Protein AF-A0A7C3H1Q8-F1 (afdb_monomer)

pLDDT: mean 81.46, std 16.97, range [36.41, 96.56]

Mean predicted aligned error: 11.7 Å

Secondary structure (DSSP, 8-state):
-------------HHHHHHHHHHHHHHHHHHHHHHHHHHHHHHHHHHTT-HHHHHHHHHHHHHHHHHHHHHHHHHHHHHHHHHHHTT--TT--HHHHHHHS-HHHHHHHHHHHHHHHHHHHHHHHHHHHHHHHHHHHHHHHHHHHHHHHHHHHH-HHHHHHHHHHHHS-GGGTGGG-

Nearest PDB structures (foldseek):
  8auw-assembly1_D  TM=5.238E-01  e=8.788E-01  Homo sapiens
  6jx6-assembly1_C  TM=5.317E-01  e=1.393E+00  Homo sapiens
  1few-assembly1_A  TM=4.706E-01  e=1.258E+00  Homo sapiens
  6jx6-assembly1_A  TM=4.879E-01  e=1.258E+00  Homo sapiens

Solvent-accessible surface area (backbone atoms only — not comparable to full-atom values): 9905 Å² total; per-residue (Å²): 134,88,79,80,73,77,75,79,72,76,84,65,58,69,69,57,49,54,53,48,49,50,50,49,46,53,50,50,38,52,52,40,57,50,49,41,51,43,51,53,52,34,43,51,19,59,76,68,67,34,63,68,60,30,52,52,37,51,54,52,49,53,56,51,50,53,53,49,53,52,52,51,52,54,46,52,54,47,49,30,52,53,20,58,78,67,77,42,62,70,82,62,47,66,64,61,48,27,71,76,40,60,77,90,46,20,64,56,39,42,52,45,51,52,48,40,52,53,42,51,52,51,38,52,54,49,48,54,52,45,52,51,52,53,50,52,53,50,55,52,51,52,53,52,50,52,50,52,54,50,50,50,65,68,33,70,80,58,45,47,58,63,52,49,63,74,71,50,64,77,74,69,60,70,79,77,113

Foldseek 3Di:
DDDPDPPPDPLDDLVVLLVVLLVLLVVLLVLLVVLLVLLVQCLVCLVVVPPVSNVVSVVVNVVSVVVNVVSVVVNLVSQQSNCVVVVHDSPDDLLRSLVVDDPVRNVSSNVSSVSSVVSVVSSVVSVVVSVVSVVVVVVVVVVVVVVVVVVLCVDPVNVVVVVVVVVDDPVVVVVVD

Structure (mmCIF, N/CA/C/O backbone):
data_AF-A0A7C3H1Q8-F1
#
_entry.id   AF-A0A7C3H1Q8-F1
#
loop_
_atom_site.group_PDB
_atom_site.id
_atom_site.type_symbol
_atom_site.label_atom_id
_atom_site.label_alt_id
_atom_site.label_comp_id
_atom_site.label_asym_id
_atom_site.label_entity_id
_atom_site.label_seq_id
_atom_site.pdbx_PDB_ins_code
_atom_site.Cartn_x
_atom_site.Cartn_y
_atom_site.Cartn_z
_atom_site.occupancy
_atom_site.B_iso_or_equiv
_atom_site.auth_seq_id
_atom_site.auth_comp_id
_atom_site.auth_asym_id
_atom_site.auth_atom_id
_atom_site.pdbx_PDB_model_num
ATOM 1 N N . MET A 1 1 ? 22.049 -5.667 37.240 1.00 42.16 1 MET A N 1
ATOM 2 C CA . MET A 1 1 ? 21.621 -5.016 35.981 1.00 42.16 1 MET A CA 1
ATOM 3 C C . MET A 1 1 ? 20.228 -4.455 36.201 1.00 42.16 1 MET A C 1
ATOM 5 O O . MET A 1 1 ? 19.345 -5.207 36.587 1.00 42.16 1 MET A O 1
ATOM 9 N N . LYS A 1 2 ? 20.067 -3.132 36.099 1.00 36.41 2 LYS A N 1
ATOM 10 C CA . LYS A 1 2 ? 18.800 -2.439 36.363 1.00 36.41 2 LYS A CA 1
ATOM 11 C C . LYS A 1 2 ? 17.859 -2.652 35.176 1.00 36.41 2 LYS A C 1
ATOM 13 O O . LYS A 1 2 ? 18.174 -2.245 34.065 1.00 36.41 2 LYS A O 1
ATOM 18 N N . THR A 1 3 ? 16.731 -3.300 35.428 1.00 40.44 3 THR A N 1
ATOM 19 C CA . THR A 1 3 ? 15.601 -3.432 34.512 1.00 40.44 3 THR A CA 1
ATOM 20 C C . THR A 1 3 ? 14.887 -2.087 34.414 1.00 40.44 3 THR A C 1
ATOM 22 O O . THR A 1 3 ? 14.163 -1.672 35.317 1.00 40.44 3 THR A O 1
ATOM 25 N N . THR A 1 4 ? 15.088 -1.369 33.316 1.00 39.97 4 THR A N 1
ATOM 26 C CA . THR A 1 4 ? 14.235 -0.238 32.950 1.00 39.97 4 THR A CA 1
ATOM 27 C C . THR A 1 4 ? 12.893 -0.788 32.471 1.00 39.97 4 THR A C 1
ATOM 29 O O . THR A 1 4 ? 12.698 -1.089 31.297 1.00 39.97 4 THR A O 1
ATOM 32 N N . ARG A 1 5 ? 11.953 -0.948 33.413 1.00 37.41 5 ARG A N 1
ATOM 33 C CA . ARG A 1 5 ? 10.515 -1.024 33.122 1.00 37.41 5 ARG A CA 1
ATOM 34 C C . ARG A 1 5 ? 10.170 0.194 32.260 1.00 37.41 5 ARG A C 1
ATOM 36 O O . ARG A 1 5 ? 10.218 1.319 32.754 1.00 37.41 5 ARG A O 1
ATOM 43 N N . LYS A 1 6 ? 9.860 -0.028 30.978 1.00 39.88 6 LYS A N 1
ATOM 44 C CA . LYS A 1 6 ? 9.176 0.961 30.134 1.00 39.88 6 LYS A CA 1
ATOM 45 C C . LYS A 1 6 ? 7.939 1.391 30.922 1.00 39.88 6 LYS A C 1
ATOM 47 O O . LYS A 1 6 ? 7.127 0.541 31.282 1.00 39.88 6 LYS A O 1
ATOM 52 N N . ALA A 1 7 ? 7.883 2.669 31.281 1.00 39.84 7 ALA A N 1
ATOM 53 C CA . ALA A 1 7 ? 6.776 3.254 32.014 1.00 39.84 7 ALA A CA 1
ATOM 54 C C . ALA A 1 7 ? 5.474 2.902 31.289 1.00 39.84 7 ALA A C 1
ATOM 56 O O . ALA A 1 7 ? 5.324 3.221 30.108 1.00 39.84 7 ALA A O 1
ATOM 57 N N . SER A 1 8 ? 4.581 2.196 31.982 1.00 42.25 8 SER A N 1
ATOM 58 C CA . SER A 1 8 ? 3.218 1.953 31.534 1.00 42.25 8 SER A CA 1
ATOM 59 C C . SER A 1 8 ? 2.605 3.308 31.201 1.00 42.25 8 SER A C 1
ATOM 61 O O . SER A 1 8 ? 2.403 4.133 32.093 1.00 42.25 8 SER A O 1
ATOM 63 N N . GLN A 1 9 ? 2.397 3.575 29.909 1.00 49.69 9 GLN A N 1
ATOM 64 C CA . GLN A 1 9 ? 1.548 4.684 29.493 1.00 49.69 9 GLN A CA 1
ATOM 65 C C . GLN A 1 9 ? 0.197 4.504 30.194 1.00 49.69 9 GLN A C 1
ATOM 67 O O . GLN A 1 9 ? -0.266 3.365 30.279 1.00 49.69 9 GLN A O 1
ATOM 72 N N . PRO A 1 10 ? -0.402 5.579 30.732 1.00 51.03 10 PRO A N 1
ATOM 73 C CA . PRO A 1 10 ? -1.673 5.478 31.433 1.00 51.03 10 PRO A CA 1
ATOM 74 C C . PRO A 1 10 ? -2.702 4.815 30.517 1.00 51.03 10 PRO A C 1
ATOM 76 O O . PRO A 1 10 ? -2.760 5.140 29.326 1.00 51.03 10 PRO A O 1
ATOM 79 N N . ASP A 1 11 ? -3.471 3.877 31.072 1.00 61.16 11 ASP A N 1
ATOM 80 C CA . ASP A 1 11 ? -4.595 3.255 30.381 1.00 61.16 11 ASP A CA 1
ATOM 81 C C . ASP A 1 11 ? -5.516 4.375 29.893 1.00 61.16 11 ASP A C 1
ATOM 83 O O . ASP A 1 11 ? -6.145 5.088 30.678 1.00 61.16 11 ASP A O 1
ATOM 87 N N . LEU A 1 12 ? -5.512 4.598 28.578 1.00 62.75 12 LEU A N 1
ATOM 88 C CA . LEU A 1 12 ? -6.444 5.522 27.954 1.00 62.75 12 LEU A CA 1
ATOM 89 C C . LEU A 1 12 ? -7.860 4.995 28.223 1.00 62.75 12 LEU A C 1
ATOM 91 O O . LEU A 1 12 ? -8.067 3.780 28.156 1.00 62.75 12 LEU A O 1
ATOM 95 N N . PRO A 1 13 ? -8.837 5.881 28.480 1.00 73.00 13 PRO A N 1
ATOM 96 C CA . PRO A 1 13 ? -10.242 5.510 28.491 1.00 73.00 13 PRO A CA 1
ATOM 97 C C . PRO A 1 13 ? -10.566 4.628 27.276 1.00 73.00 13 PRO A C 1
ATOM 99 O O . PRO A 1 13 ? -10.126 4.959 26.169 1.00 73.00 13 PRO A O 1
ATOM 102 N N . PRO A 1 14 ? -11.322 3.531 27.445 1.00 71.31 14 PRO A N 1
ATOM 103 C CA . PRO A 1 14 ? -11.583 2.575 26.369 1.00 71.31 14 PRO A CA 1
ATOM 104 C C . PRO A 1 14 ? -12.190 3.247 25.128 1.00 71.31 14 PRO A C 1
ATOM 106 O O . PRO A 1 14 ? -11.814 2.922 24.006 1.00 71.31 14 PRO A O 1
ATOM 109 N N . GLU A 1 15 ? -13.033 4.266 25.309 1.00 75.31 15 GLU A N 1
ATOM 110 C CA . GLU A 1 15 ? -13.592 5.085 24.221 1.00 75.31 15 GLU A CA 1
ATOM 111 C C . GLU A 1 15 ? -12.517 5.822 23.400 1.00 75.31 15 GLU A C 1
ATOM 113 O O . GLU A 1 15 ? -12.575 5.851 22.169 1.00 75.31 15 GLU A O 1
ATOM 118 N N . LEU A 1 16 ? -11.480 6.361 24.053 1.00 84.38 16 LEU A N 1
ATOM 119 C CA . LEU A 1 16 ? -10.370 7.025 23.363 1.00 84.38 16 LEU A CA 1
ATOM 120 C C . LEU A 1 16 ? -9.482 6.027 22.611 1.00 84.38 16 LEU A C 1
ATOM 122 O O . LEU A 1 16 ? -8.921 6.382 21.573 1.00 84.38 16 LEU A O 1
ATOM 126 N N . ALA A 1 17 ? -9.379 4.783 23.086 1.00 85.31 17 ALA A N 1
ATOM 127 C CA . ALA A 1 17 ? -8.662 3.724 22.377 1.00 85.31 17 ALA A CA 1
ATOM 128 C C . ALA A 1 17 ? -9.375 3.345 21.064 1.00 85.31 17 ALA A C 1
ATOM 130 O O . ALA A 1 17 ? -8.731 3.238 20.019 1.00 85.31 17 ALA A O 1
ATOM 131 N N . TRP A 1 18 ? -10.710 3.241 21.076 1.00 88.25 18 TRP A N 1
ATOM 132 C CA . TRP A 1 18 ? -11.511 2.989 19.870 1.00 88.25 18 TRP A CA 1
ATOM 133 C C . TRP A 1 18 ? -11.440 4.133 18.855 1.00 88.25 18 TRP A C 1
ATOM 135 O O . TRP A 1 18 ? -11.284 3.887 17.653 1.00 88.25 18 TRP A O 1
ATOM 145 N N . LEU A 1 19 ? -11.482 5.381 19.330 1.00 90.75 19 LEU A N 1
ATOM 146 C CA . LEU A 1 19 ? -11.315 6.568 18.490 1.00 90.75 19 LEU A CA 1
ATOM 147 C C . LEU A 1 19 ? -9.916 6.623 17.856 1.00 90.75 19 LEU A C 1
ATOM 149 O O . LEU A 1 19 ? -9.761 6.952 16.678 1.00 90.75 19 LEU A O 1
ATOM 153 N N . ARG A 1 20 ? -8.877 6.274 18.621 1.00 90.81 20 ARG A N 1
ATOM 154 C CA . ARG A 1 20 ? -7.503 6.243 18.116 1.00 90.81 20 ARG A CA 1
ATOM 155 C C . ARG A 1 20 ? -7.311 5.131 17.089 1.00 90.81 20 ARG A C 1
ATOM 157 O O . ARG A 1 20 ? -6.743 5.390 16.031 1.00 90.81 20 ARG A O 1
ATOM 164 N N . LEU A 1 21 ? -7.837 3.934 17.350 1.00 91.38 21 LEU A N 1
ATOM 165 C CA . LEU A 1 21 ? -7.773 2.800 16.424 1.00 91.38 21 LEU A CA 1
ATOM 166 C C . LEU A 1 21 ? -8.457 3.125 15.088 1.00 91.38 21 LEU A C 1
ATOM 168 O O . LEU A 1 21 ? -7.882 2.909 14.021 1.00 91.38 21 LEU A O 1
ATOM 172 N N . THR A 1 22 ? -9.666 3.688 15.135 1.00 92.38 22 THR A N 1
ATOM 173 C CA . THR A 1 22 ? -10.383 4.129 13.927 1.00 92.38 22 THR A CA 1
ATOM 174 C C . THR A 1 22 ? -9.639 5.247 13.197 1.00 92.38 22 THR A C 1
ATOM 176 O O . THR A 1 22 ? -9.525 5.202 11.971 1.00 92.38 22 THR A O 1
ATOM 179 N N . GLY A 1 23 ? -9.076 6.218 13.921 1.00 94.06 23 GLY A N 1
ATOM 180 C CA . GLY A 1 23 ? -8.250 7.285 13.352 1.00 94.06 23 GLY A CA 1
ATOM 181 C C . GLY A 1 23 ? -7.005 6.766 12.624 1.00 94.06 23 GLY A C 1
ATOM 182 O O . GLY A 1 23 ? -6.730 7.186 11.498 1.00 94.06 23 GLY A O 1
ATOM 183 N N . LEU A 1 24 ? -6.293 5.809 13.222 1.00 93.88 24 LEU A N 1
ATOM 184 C CA . LEU A 1 24 ? -5.132 5.166 12.606 1.00 93.88 24 LEU A CA 1
ATOM 185 C C . LEU A 1 24 ? -5.515 4.378 11.348 1.00 93.88 24 LEU A C 1
ATOM 187 O O . LEU A 1 24 ? -4.850 4.515 10.325 1.00 93.88 24 LEU A O 1
ATOM 191 N N . LEU A 1 25 ? -6.627 3.638 11.369 1.00 93.19 25 LEU A N 1
ATOM 192 C CA . LEU A 1 25 ? -7.123 2.923 10.187 1.00 93.19 25 LEU A CA 1
ATOM 193 C C . LEU A 1 25 ? -7.529 3.874 9.056 1.00 93.19 25 LEU A C 1
ATOM 195 O O . LEU A 1 25 ? -7.268 3.596 7.887 1.00 93.19 25 LEU A O 1
ATOM 199 N N . ARG A 1 26 ? -8.147 5.021 9.371 1.00 95.81 26 ARG A N 1
ATOM 200 C CA . ARG A 1 26 ? -8.436 6.058 8.364 1.00 95.81 26 ARG A CA 1
ATOM 201 C C . ARG A 1 26 ? -7.150 6.591 7.737 1.00 95.81 26 ARG A C 1
ATOM 203 O O . ARG A 1 26 ? -7.104 6.769 6.520 1.00 95.81 26 ARG A O 1
ATOM 210 N N . ARG A 1 27 ? -6.116 6.826 8.549 1.00 95.69 27 ARG A N 1
ATOM 211 C CA . ARG A 1 27 ? -4.803 7.257 8.060 1.00 95.69 27 ARG A CA 1
ATOM 212 C C . ARG A 1 27 ? -4.164 6.188 7.175 1.00 95.69 27 ARG A C 1
ATOM 214 O O . ARG A 1 27 ? -3.703 6.517 6.090 1.00 95.69 27 ARG A O 1
ATOM 221 N N . GLU A 1 28 ? -4.207 4.921 7.579 1.00 95.25 28 GLU A N 1
ATOM 222 C CA . GLU A 1 28 ? -3.707 3.800 6.775 1.00 95.25 28 GLU A CA 1
ATOM 223 C C . GLU A 1 28 ? -4.409 3.727 5.407 1.00 95.25 28 GLU A C 1
ATOM 225 O O . GLU A 1 28 ? -3.743 3.641 4.376 1.00 95.25 28 GLU A O 1
ATOM 230 N N . VAL A 1 29 ? -5.740 3.874 5.366 1.00 95.69 29 VAL A N 1
ATOM 231 C CA . VAL A 1 29 ? -6.500 3.963 4.104 1.00 95.69 29 VAL A CA 1
ATOM 232 C C . VAL A 1 29 ? -5.984 5.097 3.215 1.00 95.69 29 VAL A C 1
ATOM 234 O O . VAL A 1 29 ? -5.739 4.875 2.031 1.00 95.69 29 VAL A O 1
ATOM 237 N N . GLN A 1 30 ? -5.808 6.303 3.760 1.00 96.56 30 GLN A N 1
ATOM 238 C CA . GLN A 1 30 ? -5.334 7.459 2.987 1.00 96.56 30 GLN A CA 1
ATOM 239 C C . GLN A 1 30 ? -3.926 7.241 2.424 1.00 96.56 30 GLN A C 1
ATOM 241 O O . GLN A 1 30 ? -3.641 7.625 1.285 1.00 96.56 30 GLN A O 1
ATOM 246 N N . LEU A 1 31 ? -3.048 6.613 3.208 1.00 95.75 31 LEU A N 1
ATOM 247 C CA . LEU A 1 31 ? -1.695 6.278 2.779 1.00 95.75 31 LEU A CA 1
ATOM 248 C C . LEU A 1 31 ? -1.719 5.242 1.648 1.00 95.75 31 LEU A C 1
ATOM 250 O O . LEU A 1 31 ? -1.047 5.443 0.639 1.00 95.75 31 LEU A O 1
ATOM 254 N N . PHE A 1 32 ? -2.551 4.202 1.738 1.00 96.44 32 PHE A N 1
ATOM 255 C CA . PHE A 1 32 ? -2.718 3.244 0.643 1.00 96.44 32 PHE A CA 1
ATOM 256 C C . PHE A 1 32 ? -3.323 3.873 -0.623 1.00 96.44 32 PHE A C 1
ATOM 258 O O . PHE A 1 32 ? -2.862 3.591 -1.726 1.00 96.44 32 PHE A O 1
ATOM 265 N N . GLU A 1 33 ? -4.298 4.777 -0.503 1.00 96.50 33 GLU A N 1
ATOM 266 C CA . GLU A 1 33 ? -4.832 5.524 -1.655 1.00 96.50 33 GLU A CA 1
ATOM 267 C C . GLU A 1 33 ? -3.763 6.408 -2.317 1.00 96.50 33 GLU A C 1
ATOM 269 O O . GLU A 1 33 ? -3.741 6.591 -3.539 1.00 96.50 33 GLU A O 1
ATOM 274 N N . LYS A 1 34 ? -2.858 6.992 -1.521 1.00 96.38 34 LYS A N 1
ATOM 275 C CA . LYS A 1 34 ? -1.703 7.727 -2.045 1.00 96.38 34 LYS A CA 1
ATOM 276 C C . LYS A 1 34 ? -0.708 6.779 -2.720 1.00 96.38 34 LYS A C 1
ATOM 278 O O . LYS A 1 34 ? -0.233 7.102 -3.806 1.00 96.38 34 LYS A O 1
ATOM 283 N N . LEU A 1 35 ? -0.458 5.601 -2.147 1.00 95.94 35 LEU A N 1
ATOM 284 C CA . LEU A 1 35 ? 0.443 4.598 -2.719 1.00 95.94 35 LEU A CA 1
ATOM 285 C C . LEU A 1 35 ? -0.066 4.119 -4.077 1.00 95.94 35 LEU A C 1
ATOM 287 O O . LEU A 1 35 ? 0.700 4.079 -5.036 1.00 95.94 35 LEU A O 1
ATOM 291 N N . LEU A 1 36 ? -1.364 3.837 -4.184 1.00 95.38 36 LEU A N 1
ATOM 292 C CA . LEU A 1 36 ? -1.992 3.432 -5.436 1.00 95.38 36 LEU A CA 1
ATOM 293 C C . LEU A 1 36 ? -1.800 4.488 -6.533 1.00 95.38 36 LEU A C 1
ATOM 295 O O . LEU A 1 36 ? -1.396 4.168 -7.651 1.00 95.38 36 LEU A O 1
ATOM 299 N N . ARG A 1 37 ? -2.021 5.766 -6.198 1.00 96.06 37 ARG A N 1
ATOM 300 C CA . ARG A 1 37 ? -1.767 6.879 -7.121 1.00 96.06 37 ARG A CA 1
ATOM 301 C C . ARG A 1 37 ? -0.307 6.913 -7.555 1.00 96.06 37 ARG A C 1
ATOM 303 O O . ARG A 1 37 ? -0.053 6.966 -8.754 1.00 96.06 37 ARG A O 1
ATOM 310 N N . LEU A 1 38 ? 0.640 6.813 -6.625 1.00 95.44 38 LEU A N 1
ATOM 311 C CA . LEU A 1 38 ? 2.065 6.789 -6.962 1.00 95.44 38 LEU A CA 1
ATOM 312 C C . LEU A 1 38 ? 2.438 5.595 -7.843 1.00 95.44 38 LEU A C 1
ATOM 314 O O . LEU A 1 38 ? 3.229 5.750 -8.764 1.00 95.44 38 LEU A O 1
ATOM 318 N N . LEU A 1 39 ? 1.867 4.413 -7.619 1.00 94.50 39 LEU A N 1
ATOM 319 C CA . LEU A 1 39 ? 2.098 3.245 -8.471 1.00 94.50 39 LEU A CA 1
ATOM 320 C C . LEU A 1 39 ? 1.561 3.455 -9.898 1.00 94.50 39 LEU A C 1
ATOM 322 O O . LEU A 1 39 ? 2.194 3.023 -10.862 1.00 94.50 39 LEU A O 1
ATOM 326 N N . LEU A 1 40 ? 0.434 4.152 -10.065 1.00 94.50 40 LEU A N 1
ATOM 327 C CA . LEU A 1 40 ? -0.056 4.544 -11.391 1.00 94.50 40 LEU A CA 1
ATOM 328 C C . LEU A 1 40 ? 0.889 5.551 -12.064 1.00 94.50 40 LEU A C 1
ATOM 330 O O . LEU A 1 40 ? 1.271 5.348 -13.215 1.00 94.50 40 LEU A O 1
ATOM 334 N N . HIS A 1 41 ? 1.354 6.565 -11.330 1.00 93.62 41 HIS A N 1
ATOM 335 C CA . HIS A 1 41 ? 2.304 7.557 -11.852 1.00 93.62 41 HIS A CA 1
ATOM 336 C C . HIS A 1 41 ? 3.654 6.918 -12.202 1.00 93.62 41 HIS A C 1
ATOM 338 O O . HIS A 1 41 ? 4.271 7.260 -13.209 1.00 93.62 41 HIS A O 1
ATOM 344 N N . GLN A 1 42 ? 4.102 5.937 -11.414 1.00 92.00 42 GLN A N 1
ATOM 345 C CA . GLN A 1 42 ? 5.299 5.155 -11.709 1.00 92.00 42 GLN A CA 1
ATOM 346 C C . GLN A 1 42 ? 5.138 4.433 -13.044 1.00 92.00 42 GLN A C 1
ATOM 348 O O . GLN A 1 42 ? 6.035 4.484 -13.881 1.00 92.00 42 GLN A O 1
ATOM 353 N N . ARG A 1 43 ? 3.989 3.782 -13.264 1.00 91.88 43 ARG A N 1
ATOM 354 C CA . ARG A 1 43 ? 3.697 3.094 -14.522 1.00 91.88 43 ARG A CA 1
ATOM 355 C C . 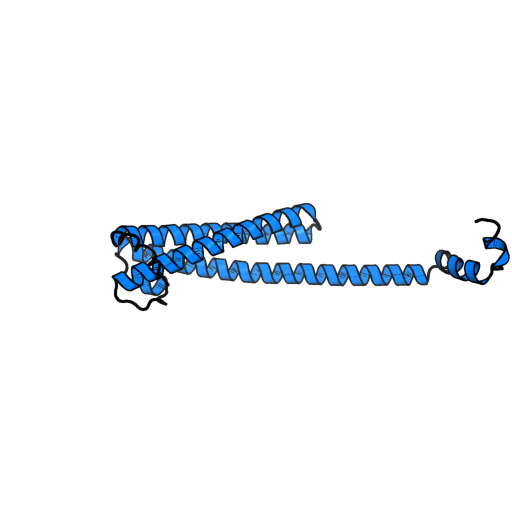ARG A 1 43 ? 3.767 4.050 -15.707 1.00 91.88 43 ARG A C 1
ATOM 357 O O . ARG A 1 43 ? 4.409 3.728 -16.701 1.00 91.88 43 ARG A O 1
ATOM 364 N N . GLU A 1 44 ? 3.131 5.211 -15.600 1.00 92.50 44 GLU A N 1
ATOM 365 C CA . GLU A 1 44 ? 3.151 6.239 -16.644 1.00 92.50 44 GLU A CA 1
ATOM 366 C C . GLU A 1 44 ? 4.574 6.727 -16.929 1.00 92.50 44 GLU A C 1
ATOM 368 O O . GLU A 1 44 ? 4.991 6.752 -18.085 1.00 92.50 44 GLU A O 1
ATOM 373 N N . ALA A 1 45 ? 5.357 7.025 -15.889 1.00 90.81 45 ALA A N 1
ATOM 374 C CA . ALA A 1 45 ? 6.747 7.443 -16.038 1.00 90.81 45 ALA A CA 1
ATOM 375 C C . ALA A 1 45 ? 7.601 6.379 -16.748 1.00 90.81 45 ALA A C 1
ATOM 377 O O . ALA A 1 45 ? 8.409 6.714 -17.615 1.00 90.81 45 ALA A O 1
ATOM 378 N N . VAL A 1 46 ? 7.395 5.097 -16.426 1.00 89.88 46 VAL A N 1
ATOM 379 C CA . VAL A 1 46 ? 8.080 3.977 -17.087 1.00 89.88 46 VAL A CA 1
ATOM 380 C C . VAL A 1 46 ? 7.681 3.869 -18.559 1.00 89.88 46 VAL A C 1
ATOM 382 O O . VAL A 1 46 ? 8.557 3.759 -19.416 1.00 89.88 46 VAL A O 1
ATOM 385 N N . VAL A 1 47 ? 6.383 3.936 -18.868 1.00 89.56 47 VAL A N 1
ATOM 386 C CA . VAL A 1 47 ? 5.869 3.863 -20.248 1.00 89.56 47 VAL A CA 1
ATOM 387 C C . VAL A 1 47 ? 6.377 5.029 -21.098 1.00 89.56 47 VAL A C 1
ATOM 389 O O . VAL A 1 47 ? 6.762 4.827 -22.246 1.00 89.56 47 VAL A O 1
ATOM 392 N N . LEU A 1 48 ? 6.429 6.235 -20.531 1.00 90.56 48 LEU A N 1
ATOM 393 C CA . LEU A 1 48 ? 6.921 7.440 -21.202 1.00 90.56 48 LEU A CA 1
ATOM 394 C C . LEU A 1 48 ? 8.455 7.548 -21.215 1.00 90.56 48 LEU A C 1
ATOM 396 O O . LEU A 1 48 ? 8.989 8.552 -21.683 1.00 90.56 48 LEU A O 1
ATOM 400 N N . ALA A 1 49 ? 9.168 6.552 -20.677 1.00 86.44 49 ALA A N 1
ATOM 401 C CA . ALA A 1 49 ? 10.619 6.566 -20.491 1.00 86.44 49 ALA A CA 1
ATOM 402 C C . ALA A 1 49 ? 11.144 7.824 -19.759 1.00 86.44 49 ALA A C 1
ATOM 404 O O . ALA A 1 49 ? 12.294 8.233 -19.942 1.00 86.44 49 ALA A O 1
ATOM 405 N N . ASN A 1 50 ? 10.319 8.431 -18.899 1.00 91.25 50 ASN A N 1
ATOM 406 C CA . ASN A 1 50 ? 10.667 9.626 -18.143 1.00 91.25 50 ASN A CA 1
ATOM 407 C C . ASN A 1 50 ? 11.394 9.243 -16.847 1.00 91.25 50 ASN A C 1
ATOM 409 O O . ASN A 1 50 ? 10.786 9.030 -15.796 1.00 91.25 50 ASN A O 1
ATOM 413 N N . VAL A 1 51 ? 12.723 9.165 -16.933 1.00 88.69 51 VAL A N 1
ATOM 414 C CA . VAL A 1 51 ? 13.592 8.752 -15.820 1.00 88.69 51 VAL A CA 1
ATOM 415 C C . VAL A 1 51 ? 13.497 9.704 -14.626 1.00 88.69 51 VAL A C 1
ATOM 417 O O . VAL A 1 51 ? 13.490 9.241 -13.489 1.00 88.69 51 VAL A O 1
ATOM 420 N N . SER A 1 52 ? 13.382 11.014 -14.862 1.00 90.88 52 SER A N 1
ATOM 421 C CA . SER A 1 52 ? 13.290 12.000 -13.779 1.00 90.88 52 SER A CA 1
ATOM 422 C C . SER A 1 52 ? 11.983 11.849 -13.001 1.00 90.88 52 SER A C 1
ATOM 424 O O . SER A 1 52 ? 12.018 11.732 -11.779 1.00 90.88 52 SER A O 1
ATOM 426 N N . ALA A 1 53 ? 10.846 11.746 -13.699 1.00 90.38 53 ALA A N 1
ATOM 427 C CA . ALA A 1 53 ? 9.558 11.509 -13.051 1.00 90.38 53 ALA A CA 1
ATOM 428 C C . ALA A 1 53 ? 9.542 10.170 -12.297 1.00 90.38 53 ALA A C 1
ATOM 430 O O . ALA A 1 53 ? 9.040 10.097 -11.179 1.00 90.38 53 ALA A O 1
ATOM 431 N N . TYR A 1 54 ? 10.145 9.124 -12.871 1.00 90.88 54 TYR A N 1
ATOM 432 C CA . TYR A 1 54 ? 10.272 7.829 -12.207 1.00 90.88 54 TYR A CA 1
ATOM 433 C C . TYR A 1 54 ? 11.060 7.928 -10.893 1.00 90.88 54 TYR A C 1
ATOM 435 O O . TYR A 1 54 ? 10.617 7.404 -9.874 1.00 90.88 54 TYR A O 1
ATOM 443 N N . GLN A 1 55 ? 12.202 8.624 -10.894 1.00 91.38 55 GLN A N 1
ATOM 444 C CA . GLN A 1 55 ? 13.013 8.827 -9.689 1.00 91.38 55 GLN A CA 1
ATOM 445 C C . GLN A 1 55 ? 12.241 9.579 -8.602 1.00 91.38 55 GLN A C 1
ATOM 447 O O . GLN A 1 55 ? 12.246 9.145 -7.451 1.00 91.38 55 GLN A O 1
ATOM 452 N N . THR A 1 56 ? 11.541 10.658 -8.962 1.00 94.50 56 THR A N 1
ATOM 453 C CA . THR A 1 56 ? 10.695 11.410 -8.025 1.00 94.50 56 THR A CA 1
ATOM 454 C C . THR A 1 56 ? 9.620 10.517 -7.410 1.00 94.50 56 THR A C 1
ATOM 456 O O . THR A 1 56 ? 9.504 10.455 -6.188 1.00 94.50 56 THR A O 1
ATOM 459 N N . VAL A 1 57 ? 8.893 9.754 -8.234 1.00 93.56 57 VAL A N 1
ATOM 460 C CA . VAL A 1 57 ? 7.842 8.849 -7.749 1.00 93.56 57 VAL A CA 1
ATOM 461 C C . VAL A 1 57 ? 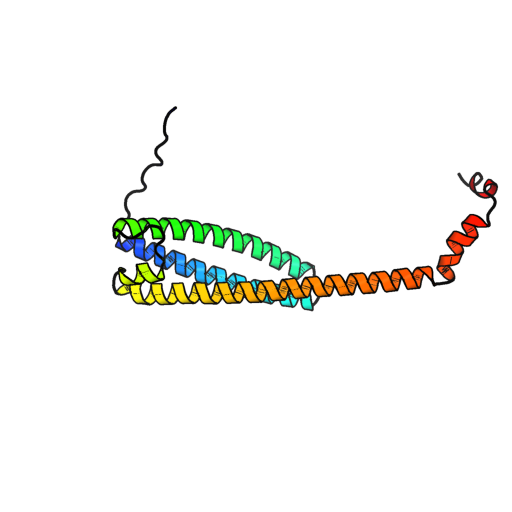8.407 7.781 -6.810 1.00 93.56 57 VAL A C 1
ATOM 463 O O . VAL A 1 57 ? 7.802 7.503 -5.779 1.00 93.56 57 VAL A O 1
ATOM 466 N N . VAL A 1 58 ? 9.570 7.200 -7.116 1.00 91.62 58 VAL A N 1
ATOM 467 C CA . VAL A 1 58 ? 10.206 6.196 -6.246 1.00 91.62 58 VAL A CA 1
ATOM 468 C C . VAL A 1 58 ? 10.613 6.793 -4.895 1.00 91.62 58 VAL A C 1
ATOM 470 O O . VAL A 1 58 ? 10.389 6.161 -3.865 1.00 91.62 58 VAL A O 1
ATOM 473 N N . LEU A 1 59 ? 11.167 8.009 -4.867 1.00 94.31 59 LEU A N 1
ATOM 474 C CA . LEU A 1 59 ? 11.506 8.685 -3.609 1.00 94.31 59 LEU A CA 1
ATOM 475 C C . LEU A 1 59 ? 10.257 8.956 -2.760 1.00 94.31 59 LEU A C 1
ATOM 477 O O . LEU A 1 59 ? 10.252 8.683 -1.559 1.00 94.31 59 LEU A O 1
ATOM 481 N N . GLU A 1 60 ? 9.173 9.420 -3.383 1.00 94.69 60 GLU A N 1
ATOM 482 C CA . GLU A 1 60 ? 7.892 9.613 -2.698 1.00 94.69 60 GLU A CA 1
ATOM 483 C C . GLU A 1 60 ? 7.306 8.296 -2.173 1.00 94.69 60 GLU A C 1
ATOM 485 O O . GLU A 1 60 ? 6.775 8.263 -1.061 1.00 94.69 60 GLU A O 1
ATOM 490 N N . GLN A 1 61 ? 7.433 7.198 -2.927 1.00 92.56 61 GLN A N 1
ATOM 491 C CA . GLN A 1 61 ? 7.015 5.866 -2.482 1.00 92.56 61 GLN A CA 1
ATOM 492 C C . GLN A 1 61 ? 7.808 5.402 -1.256 1.00 92.56 61 GLN A C 1
ATOM 494 O O . GLN A 1 61 ? 7.207 4.870 -0.328 1.00 92.56 61 GLN A O 1
ATOM 499 N N . ILE A 1 62 ? 9.129 5.615 -1.217 1.00 93.62 62 ILE A N 1
ATOM 500 C CA . ILE A 1 62 ? 9.968 5.234 -0.068 1.00 93.62 62 ILE A CA 1
ATOM 501 C C . ILE A 1 62 ? 9.491 5.942 1.202 1.00 93.62 62 ILE A C 1
ATOM 503 O O . ILE A 1 62 ? 9.260 5.283 2.215 1.00 93.62 62 ILE A O 1
ATOM 507 N N . HIS A 1 63 ? 9.294 7.260 1.143 1.00 94.44 63 HIS A N 1
ATOM 508 C CA . HIS A 1 63 ? 8.788 8.019 2.288 1.00 94.44 63 HIS A CA 1
ATOM 509 C C . HIS A 1 63 ? 7.395 7.552 2.713 1.00 94.44 63 HIS A C 1
ATOM 511 O O . HIS A 1 63 ? 7.136 7.361 3.898 1.00 94.44 63 HIS A O 1
ATOM 517 N N . LEU A 1 64 ? 6.514 7.287 1.749 1.00 94.75 64 LEU A N 1
ATOM 518 C CA . LEU A 1 64 ? 5.167 6.813 2.040 1.00 94.75 64 LEU A CA 1
ATOM 519 C C . LEU A 1 64 ? 5.149 5.423 2.691 1.00 94.75 64 LEU A C 1
ATOM 521 O O . LEU A 1 64 ? 4.339 5.173 3.580 1.00 94.75 64 LEU A O 1
ATOM 525 N N . LEU A 1 65 ? 6.035 4.521 2.264 1.00 93.62 65 LEU A N 1
ATOM 526 C CA . LEU A 1 65 ? 6.170 3.188 2.853 1.00 93.62 65 LEU A CA 1
ATOM 527 C C . LEU A 1 65 ? 6.723 3.253 4.282 1.00 93.62 65 LEU A C 1
ATOM 529 O O . LEU A 1 65 ? 6.280 2.483 5.126 1.00 93.62 65 LEU A O 1
ATOM 533 N N . GLN A 1 66 ? 7.626 4.194 4.573 1.00 94.69 66 GLN A N 1
ATOM 534 C CA . GLN A 1 66 ? 8.088 4.457 5.942 1.00 94.69 66 GLN A CA 1
ATOM 535 C C . GLN A 1 66 ? 6.947 4.965 6.835 1.00 94.69 66 GLN A C 1
ATOM 537 O O . GLN A 1 66 ? 6.804 4.516 7.970 1.00 94.69 66 GLN A O 1
ATOM 542 N N . GLU A 1 67 ? 6.102 5.864 6.321 1.00 94.56 67 GLU A N 1
ATOM 543 C CA . GLU A 1 67 ? 4.911 6.319 7.048 1.00 94.56 67 GLU A CA 1
ATOM 544 C C . GLU A 1 67 ? 3.904 5.183 7.284 1.00 94.56 67 GLU A C 1
ATOM 546 O O . GLU A 1 67 ? 3.326 5.092 8.368 1.00 94.56 67 GLU A O 1
ATOM 551 N N . LEU A 1 68 ? 3.695 4.307 6.294 1.00 93.00 68 LEU A N 1
ATOM 552 C CA . LEU A 1 68 ? 2.840 3.124 6.435 1.00 93.00 68 LEU A CA 1
ATOM 553 C C . LEU A 1 68 ? 3.365 2.172 7.512 1.00 93.00 68 LEU A C 1
ATOM 555 O O . LEU A 1 68 ? 2.582 1.739 8.351 1.00 93.00 68 LEU A O 1
ATOM 559 N N . ASP A 1 69 ? 4.667 1.889 7.526 1.00 93.75 69 ASP A N 1
ATOM 560 C CA . ASP A 1 69 ? 5.303 1.023 8.528 1.00 93.75 69 ASP A CA 1
ATOM 561 C C . ASP A 1 69 ? 5.138 1.577 9.955 1.00 93.75 69 ASP A C 1
ATOM 563 O O . ASP A 1 69 ? 4.779 0.853 10.892 1.00 93.75 69 ASP A O 1
ATOM 567 N N . GLN A 1 70 ? 5.290 2.896 10.111 1.00 94.25 70 GLN A N 1
ATOM 568 C CA . GLN A 1 70 ? 5.034 3.564 11.383 1.00 94.25 70 GLN A CA 1
ATOM 569 C C . GLN A 1 70 ? 3.564 3.430 11.809 1.00 94.25 70 GLN A C 1
ATOM 571 O O . GLN A 1 70 ? 3.285 3.042 12.945 1.00 94.25 70 GLN A O 1
ATOM 576 N N . VAL A 1 71 ? 2.614 3.719 10.912 1.00 93.38 71 VAL A N 1
ATOM 577 C CA . VAL A 1 71 ? 1.178 3.608 11.219 1.00 93.38 71 VAL A CA 1
ATOM 578 C C . VAL A 1 71 ? 0.789 2.165 11.538 1.00 93.38 71 VAL A C 1
ATOM 580 O O . VAL A 1 71 ? -0.006 1.945 12.449 1.00 93.38 71 VAL A O 1
ATOM 583 N N . GLN A 1 72 ? 1.364 1.175 10.853 1.00 90.25 72 GLN A N 1
ATOM 584 C CA . GLN A 1 72 ? 1.123 -0.239 11.148 1.00 90.25 72 GLN A CA 1
ATOM 585 C C . GLN A 1 72 ? 1.659 -0.644 12.520 1.00 90.25 72 GLN A C 1
ATOM 587 O 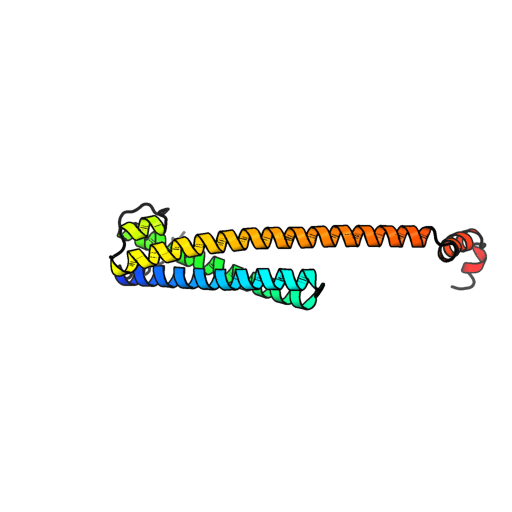O . GLN A 1 72 ? 0.977 -1.361 13.253 1.00 90.25 72 GLN A O 1
ATOM 592 N N . SER A 1 73 ? 2.830 -0.140 12.906 1.00 91.00 73 SER A N 1
ATOM 593 C CA . SER A 1 73 ? 3.372 -0.350 14.251 1.00 91.00 73 SER A CA 1
ATOM 594 C C . SER A 1 73 ? 2.448 0.242 15.323 1.00 91.00 73 SER A C 1
ATOM 596 O O . SER A 1 73 ? 2.076 -0.451 16.271 1.00 91.00 73 SER A O 1
ATOM 598 N N . GLU A 1 74 ? 1.989 1.483 15.131 1.00 92.06 74 GLU A N 1
ATOM 599 C CA . GLU A 1 74 ? 1.027 2.141 16.027 1.00 92.06 74 GLU A CA 1
ATOM 600 C C . GLU A 1 74 ? -0.317 1.388 16.083 1.00 92.06 74 GLU A C 1
ATOM 602 O O . GLU A 1 74 ? -0.902 1.229 17.155 1.00 92.06 74 GLU A O 1
ATOM 607 N N . LEU A 1 75 ? -0.794 0.865 14.948 1.00 90.38 75 LEU A N 1
ATOM 608 C CA . LEU A 1 75 ? -2.008 0.051 14.875 1.00 90.38 75 LEU A CA 1
ATOM 609 C C . LEU A 1 75 ? -1.880 -1.248 15.663 1.00 90.38 75 LEU A C 1
ATOM 611 O O . LEU A 1 75 ? -2.819 -1.615 16.364 1.00 90.38 75 LEU A O 1
ATOM 615 N N . VAL A 1 76 ? -0.750 -1.952 15.564 1.00 89.94 76 VAL A N 1
ATOM 616 C CA . VAL A 1 76 ? -0.514 -3.187 16.326 1.00 89.94 76 VAL A CA 1
ATOM 617 C C . VAL A 1 76 ? -0.499 -2.896 17.825 1.00 89.94 76 VAL A C 1
ATOM 619 O O . VAL A 1 76 ? -1.118 -3.639 18.592 1.00 89.94 76 VAL A O 1
ATOM 622 N N . GLU A 1 77 ? 0.149 -1.810 18.248 1.00 89.19 77 GLU A N 1
ATOM 623 C CA . GLU A 1 77 ? 0.176 -1.394 19.652 1.00 89.19 77 GLU A CA 1
ATOM 624 C C . GLU A 1 77 ? -1.230 -1.081 20.184 1.00 89.19 77 GLU A C 1
ATOM 626 O O . GLU A 1 77 ? -1.630 -1.612 21.225 1.00 89.19 77 GLU A O 1
ATOM 631 N N . GLU A 1 78 ? -2.008 -0.271 19.462 1.00 89.25 78 GLU A N 1
ATOM 632 C CA . GLU A 1 78 ? -3.370 0.092 19.871 1.00 89.25 78 GLU A CA 1
ATOM 633 C C . GLU A 1 78 ? -4.329 -1.102 19.814 1.00 89.25 78 GLU A C 1
ATOM 635 O O . GLU A 1 78 ? -5.120 -1.313 20.732 1.00 89.25 78 GLU A O 1
ATOM 640 N N . ARG A 1 79 ? -4.214 -1.959 18.799 1.00 89.50 79 ARG A N 1
ATOM 641 C CA . ARG A 1 79 ? -4.988 -3.202 18.694 1.00 89.50 79 ARG A CA 1
ATOM 642 C C . ARG A 1 79 ? -4.719 -4.131 19.871 1.00 89.50 79 ARG A C 1
ATOM 644 O O . ARG A 1 79 ? -5.660 -4.668 20.444 1.00 89.50 79 ARG A O 1
ATOM 651 N N . THR A 1 80 ? -3.453 -4.301 20.247 1.00 87.38 80 THR A N 1
ATOM 652 C CA . THR A 1 80 ? -3.057 -5.135 21.392 1.00 87.38 80 THR A CA 1
ATOM 653 C C . THR A 1 80 ? -3.582 -4.548 22.701 1.00 87.38 80 THR A C 1
ATOM 655 O O . THR A 1 80 ? -4.043 -5.282 23.572 1.00 87.38 80 THR A O 1
ATOM 658 N N . ARG A 1 81 ? -3.570 -3.217 22.837 1.00 85.56 81 ARG A N 1
ATOM 659 C CA . ARG A 1 81 ? -4.131 -2.514 23.997 1.00 85.56 81 ARG A CA 1
ATOM 660 C C . ARG A 1 81 ? -5.635 -2.748 24.129 1.00 85.56 81 ARG A C 1
ATOM 662 O O . ARG A 1 81 ? -6.094 -3.142 25.198 1.00 85.56 81 ARG A O 1
ATOM 669 N N . VAL A 1 82 ? -6.380 -2.564 23.040 1.00 87.06 82 VAL A N 1
ATOM 670 C CA . VAL A 1 82 ? -7.823 -2.829 22.995 1.00 87.06 82 VAL A CA 1
ATOM 671 C C . VAL A 1 82 ? -8.110 -4.310 23.258 1.00 87.06 82 VAL A C 1
ATOM 673 O O . VAL A 1 82 ? -8.988 -4.626 24.052 1.00 87.06 82 VAL A O 1
ATOM 676 N N . ALA A 1 83 ? -7.337 -5.226 22.672 1.00 87.12 83 ALA A N 1
ATOM 677 C CA . ALA A 1 83 ? -7.493 -6.660 22.907 1.00 87.12 83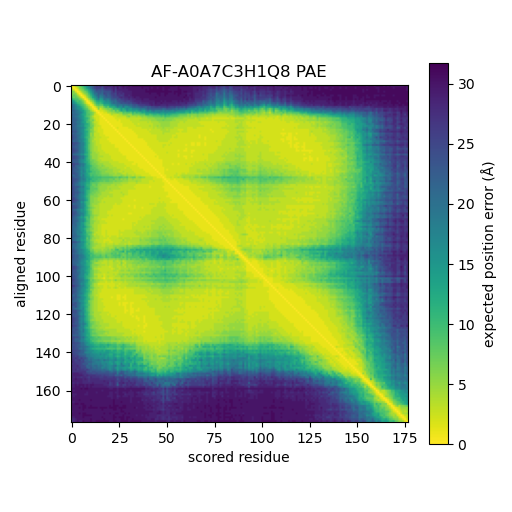 ALA A CA 1
ATOM 678 C C . ALA A 1 83 ? -7.351 -7.016 24.394 1.00 87.12 83 ALA A C 1
ATOM 680 O O . ALA A 1 83 ? -8.217 -7.689 24.945 1.00 87.12 83 ALA A O 1
ATOM 681 N N . ARG A 1 84 ? -6.318 -6.489 25.067 1.00 85.94 84 ARG A N 1
ATOM 682 C CA . ARG A 1 84 ? -6.101 -6.693 26.509 1.00 85.94 84 ARG A CA 1
ATOM 683 C C . ARG A 1 84 ? -7.240 -6.142 27.361 1.00 85.94 84 ARG A C 1
ATOM 685 O O . ARG A 1 84 ? -7.657 -6.813 28.297 1.00 85.94 84 ARG A O 1
ATOM 692 N N . ALA A 1 85 ? -7.754 -4.958 27.030 1.00 85.38 85 ALA A N 1
ATOM 693 C CA . ALA A 1 85 ? -8.872 -4.348 27.750 1.00 85.38 85 ALA A CA 1
ATOM 694 C C . ALA A 1 85 ? -10.175 -5.165 27.647 1.00 85.38 85 ALA A C 1
ATOM 696 O O . ALA A 1 85 ? -11.037 -5.054 28.514 1.00 85.38 85 ALA A O 1
ATOM 697 N N . HIS A 1 86 ? -10.305 -5.990 26.605 1.00 83.44 86 HIS A N 1
ATOM 698 C CA . HIS A 1 86 ? -11.469 -6.836 26.342 1.00 83.44 86 HIS A CA 1
ATOM 699 C C . HIS A 1 86 ? -11.194 -8.339 26.539 1.00 83.44 86 HIS A C 1
ATOM 701 O O . HIS A 1 86 ? -12.000 -9.157 26.102 1.00 83.44 86 HIS A O 1
ATOM 707 N N . GLU A 1 87 ? -10.073 -8.709 27.174 1.00 84.56 87 GLU A N 1
ATOM 708 C CA . GLU A 1 87 ? -9.665 -10.106 27.422 1.00 84.56 87 GLU A CA 1
ATOM 709 C C . GLU A 1 87 ? -9.602 -10.978 26.147 1.00 84.56 87 GLU A C 1
ATOM 711 O O . GLU A 1 87 ? -9.819 -12.190 26.171 1.00 84.56 87 GLU A O 1
ATOM 716 N N . LEU A 1 88 ? -9.283 -10.358 25.008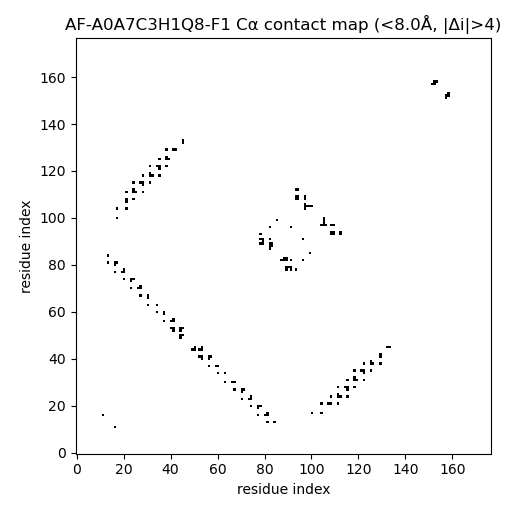 1.00 85.81 88 LEU A N 1
ATOM 717 C CA . LEU A 1 88 ? -9.131 -11.019 23.714 1.00 85.81 88 LEU A CA 1
ATOM 718 C C . LEU A 1 88 ? -7.666 -11.402 23.433 1.00 85.81 88 LEU A C 1
ATOM 720 O O . LEU A 1 88 ? -6.747 -10.777 23.972 1.00 85.81 88 LEU A O 1
ATOM 724 N N . PRO A 1 89 ? -7.423 -12.385 22.543 1.00 84.00 89 PRO A N 1
ATOM 725 C CA . PRO A 1 89 ? -6.077 -12.716 22.076 1.00 84.00 89 PRO A CA 1
ATOM 726 C C . PRO A 1 89 ? -5.341 -11.500 21.487 1.00 84.00 89 PRO A C 1
ATOM 728 O O . PRO A 1 89 ? -5.930 -10.695 20.769 1.00 84.00 89 PRO A O 1
ATOM 731 N N . GLU A 1 90 ? -4.037 -11.365 21.746 1.00 78.56 90 GLU A N 1
ATOM 732 C CA . GLU A 1 90 ? -3.233 -10.217 21.275 1.00 78.56 90 GLU A CA 1
ATOM 733 C C . GLU A 1 90 ? -3.076 -10.168 19.736 1.00 78.56 90 GLU A C 1
ATOM 735 O O . GLU A 1 90 ? -2.816 -9.116 19.137 1.00 78.56 90 GLU A O 1
ATOM 740 N N . ASP A 1 91 ? -3.275 -11.305 19.072 1.00 81.62 91 ASP A N 1
ATOM 741 C CA . ASP A 1 91 ? -3.270 -11.468 17.618 1.00 81.62 91 ASP A CA 1
ATOM 742 C C . ASP A 1 91 ? -4.645 -11.232 16.969 1.00 81.62 91 ASP A C 1
ATOM 744 O O . ASP A 1 91 ? -4.805 -11.421 15.760 1.00 81.62 91 ASP A O 1
ATOM 748 N N . VAL A 1 92 ? -5.633 -10.765 17.740 1.00 86.69 92 VAL A N 1
ATOM 749 C CA . VAL A 1 92 ? -6.983 -10.494 17.243 1.00 86.69 92 VAL A CA 1
ATOM 750 C C . VAL A 1 92 ? -6.962 -9.539 16.049 1.00 86.69 92 VAL A C 1
ATOM 752 O O . VAL A 1 92 ? -6.280 -8.517 16.027 1.00 86.69 92 VAL A O 1
ATOM 755 N N . THR A 1 93 ? -7.737 -9.865 15.017 1.00 87.69 93 THR A N 1
ATOM 756 C CA . THR A 1 93 ? -7.857 -9.008 13.833 1.00 87.69 93 THR A CA 1
ATOM 757 C C . THR A 1 93 ? -8.746 -7.797 14.116 1.00 87.69 93 THR A C 1
ATOM 759 O O . THR A 1 93 ? -9.660 -7.860 14.934 1.00 87.69 93 THR A O 1
ATOM 762 N N . VAL A 1 94 ? -8.557 -6.702 13.371 1.00 86.19 94 VAL A N 1
ATOM 763 C CA . VAL A 1 94 ? -9.445 -5.523 13.449 1.00 86.19 94 VAL A CA 1
ATOM 764 C C . VAL A 1 94 ? -10.907 -5.901 13.171 1.00 86.19 94 VAL A C 1
ATOM 766 O O . VAL A 1 94 ? -11.819 -5.379 13.803 1.00 86.19 94 VAL A O 1
ATOM 769 N N . THR A 1 95 ? -11.146 -6.849 12.260 1.00 85.00 95 THR A N 1
ATOM 770 C CA . THR A 1 95 ? -12.495 -7.346 11.955 1.00 85.00 95 THR A CA 1
ATOM 771 C C . THR A 1 95 ? -13.125 -8.074 13.143 1.00 85.00 95 THR A C 1
ATOM 773 O O . THR A 1 95 ? -14.321 -7.917 13.375 1.00 85.00 95 THR A O 1
ATOM 776 N N . ALA A 1 96 ? -12.335 -8.835 13.905 1.00 86.00 96 ALA A N 1
ATOM 777 C CA . ALA A 1 96 ? -12.795 -9.488 15.127 1.00 86.00 96 ALA A CA 1
ATOM 778 C C . ALA A 1 96 ? -12.998 -8.478 16.271 1.00 86.00 96 ALA A C 1
ATOM 780 O O . ALA A 1 96 ? -14.011 -8.547 16.961 1.00 86.00 96 ALA A O 1
ATOM 781 N N . LEU A 1 97 ? -12.120 -7.476 16.411 1.00 88.00 97 LEU A N 1
ATOM 782 C CA . LEU A 1 97 ? -12.325 -6.371 17.358 1.00 88.00 97 LEU A CA 1
ATOM 783 C C . LEU A 1 97 ? -13.614 -5.592 17.079 1.00 88.00 97 LEU A C 1
ATOM 785 O O . LEU A 1 97 ? -14.300 -5.183 18.008 1.00 88.00 97 LEU A O 1
ATOM 789 N N . ALA A 1 98 ? -13.994 -5.438 15.810 1.00 88.69 98 ALA A N 1
ATOM 790 C CA . ALA A 1 98 ? -15.232 -4.762 15.434 1.00 88.69 98 ALA A CA 1
ATOM 791 C C . ALA A 1 98 ? -16.514 -5.488 15.893 1.00 88.69 98 ALA A C 1
ATOM 793 O O . ALA A 1 98 ? -17.596 -4.930 15.741 1.00 88.69 98 ALA A O 1
ATOM 794 N N . VAL A 1 99 ? -16.427 -6.723 16.403 1.00 88.38 99 VAL A N 1
ATOM 795 C CA .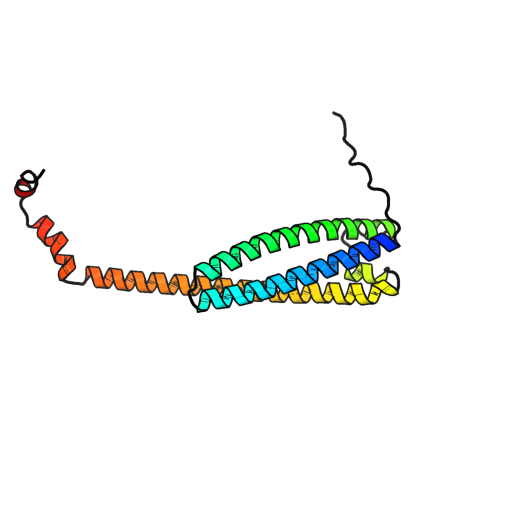 VAL A 1 99 ? -17.565 -7.449 16.999 1.00 88.38 99 VAL A CA 1
ATOM 796 C C . VAL A 1 99 ? -17.810 -7.010 18.443 1.00 88.38 99 VAL A C 1
ATOM 798 O O . VAL A 1 99 ? -18.957 -6.955 18.871 1.00 88.38 99 VAL A O 1
ATOM 801 N N . VAL A 1 100 ? -16.742 -6.681 19.175 1.00 88.19 100 VAL A N 1
ATOM 802 C CA . VAL A 1 100 ? -16.807 -6.249 20.583 1.00 88.19 100 VAL A CA 1
ATOM 803 C C . VAL A 1 100 ? -16.753 -4.729 20.747 1.00 88.19 100 VAL A C 1
ATOM 805 O O . VAL A 1 100 ? -16.893 -4.223 21.857 1.00 88.19 100 VAL A O 1
ATOM 808 N N . ALA A 1 101 ? -16.526 -3.998 19.654 1.00 88.62 101 ALA A N 1
ATOM 809 C CA . ALA A 1 101 ? -16.492 -2.544 19.660 1.00 88.62 101 ALA A CA 1
ATOM 810 C C . ALA A 1 101 ? -17.872 -1.951 20.012 1.00 88.62 101 ALA A C 1
ATOM 812 O O . ALA A 1 101 ? -18.898 -2.562 19.695 1.00 88.62 101 ALA A O 1
ATOM 813 N N . PRO A 1 102 ? -17.924 -0.743 20.601 1.00 90.50 102 PRO A N 1
ATOM 814 C CA . PRO A 1 102 ? -19.174 -0.005 20.771 1.00 90.50 102 PRO A CA 1
ATOM 815 C C . PRO A 1 102 ? -19.895 0.191 19.428 1.00 90.50 102 PRO A C 1
ATOM 817 O O . PRO A 1 102 ? -19.236 0.346 18.396 1.00 90.50 102 PRO A O 1
ATOM 820 N N . GLU A 1 103 ? -21.235 0.188 19.431 1.00 90.50 103 GLU A N 1
ATOM 821 C CA . GLU A 1 103 ? -22.070 0.188 18.210 1.00 90.50 103 GLU A CA 1
ATOM 822 C C . GLU A 1 103 ? -21.683 1.288 17.208 1.00 90.50 103 GLU A C 1
ATOM 824 O O . GLU A 1 103 ? -21.611 1.036 16.003 1.00 90.50 103 GLU A O 1
ATOM 829 N N . GLU A 1 104 ? -21.343 2.476 17.709 1.00 91.06 104 GLU A N 1
ATOM 830 C CA . GLU A 1 104 ? -20.906 3.629 16.915 1.00 91.06 104 GLU A CA 1
ATOM 831 C C . GLU A 1 104 ? -19.622 3.384 16.096 1.00 91.06 104 GLU A C 1
ATOM 833 O O . GLU A 1 104 ? -19.457 3.968 15.024 1.00 91.06 104 GLU A O 1
ATOM 838 N N . PHE A 1 105 ? -18.742 2.476 16.533 1.00 90.56 105 PHE A N 1
ATOM 839 C CA . PHE A 1 105 ? -17.487 2.151 15.844 1.00 90.56 105 PHE A CA 1
ATOM 840 C C . PHE A 1 105 ? -17.560 0.868 15.009 1.00 90.56 105 PHE A C 1
ATOM 842 O O . PHE A 1 105 ? -16.774 0.711 14.070 1.00 90.56 105 PHE A O 1
ATOM 849 N N . GLN A 1 106 ? -18.482 -0.057 15.306 1.00 91.44 106 GLN A N 1
ATOM 850 C CA . GLN A 1 106 ? -18.520 -1.382 14.665 1.00 91.44 106 GLN A CA 1
ATOM 851 C C . GLN A 1 106 ? -18.610 -1.302 13.136 1.00 91.44 106 GLN A C 1
ATOM 853 O O . GLN A 1 106 ? -17.857 -1.971 12.419 1.00 91.44 106 GLN A O 1
ATOM 858 N N . GLY A 1 107 ? -19.539 -0.485 12.626 1.00 92.62 107 GLY A N 1
ATOM 859 C CA . GLY A 1 107 ? -19.769 -0.339 11.187 1.00 92.62 107 GLY A CA 1
ATOM 860 C C . GLY A 1 107 ? -18.570 0.279 10.470 1.00 92.62 107 GLY A C 1
ATOM 861 O O . GLY A 1 107 ? -18.149 -0.196 9.411 1.00 92.62 107 GLY A O 1
ATOM 862 N N . GLU A 1 108 ? -17.972 1.304 11.074 1.00 93.81 108 GLU A N 1
ATOM 863 C CA . GLU A 1 108 ? -16.814 1.976 10.504 1.00 93.81 108 GLU A CA 1
ATOM 864 C C . GLU A 1 108 ? -15.564 1.090 10.510 1.00 93.81 108 GLU A C 1
ATOM 866 O O . GLU A 1 108 ? -14.897 0.991 9.479 1.00 93.81 108 GLU A O 1
ATOM 871 N N . LEU A 1 109 ? -15.270 0.398 11.613 1.00 92.50 109 LEU A N 1
ATOM 872 C CA . LEU A 1 109 ? -14.122 -0.507 11.708 1.00 92.50 109 LEU A CA 1
ATOM 873 C C . LEU A 1 109 ? -14.184 -1.614 10.651 1.00 92.50 109 LEU A C 1
ATOM 875 O O . LEU A 1 109 ? -13.190 -1.868 9.968 1.00 92.50 109 LEU A O 1
ATOM 879 N N . LYS A 1 110 ? -15.358 -2.231 10.455 1.00 92.19 110 LYS A N 1
ATOM 880 C CA . LYS A 1 110 ? -15.563 -3.242 9.402 1.00 92.19 110 LYS A CA 1
ATOM 881 C C . LYS A 1 110 ? -15.301 -2.660 8.013 1.00 92.19 110 LYS A C 1
ATOM 883 O O . LYS A 1 110 ? -14.578 -3.267 7.220 1.00 92.19 110 LYS A O 1
ATOM 888 N N . ARG A 1 111 ? -15.842 -1.468 7.730 1.00 94.75 111 ARG A N 1
ATOM 889 C CA . ARG A 1 111 ? -15.651 -0.778 6.446 1.00 94.75 111 ARG A CA 1
ATOM 890 C C . ARG A 1 111 ? -14.179 -0.449 6.196 1.00 94.75 111 ARG A C 1
ATOM 892 O O . ARG A 1 111 ? -13.675 -0.731 5.113 1.00 94.75 111 ARG A O 1
ATOM 899 N N . LEU A 1 112 ? -13.496 0.139 7.178 1.00 94.50 112 LEU A N 1
ATOM 900 C CA . LEU A 1 112 ? -12.092 0.531 7.060 1.00 94.50 112 LEU A CA 1
ATOM 901 C C . LEU A 1 112 ? -11.189 -0.690 6.890 1.00 94.50 112 LEU A C 1
ATOM 903 O O . LEU A 1 112 ? -10.394 -0.709 5.959 1.00 94.50 112 LEU A O 1
ATOM 907 N N . ALA A 1 113 ? -11.367 -1.740 7.696 1.00 91.56 113 ALA A N 1
ATOM 908 C CA . ALA A 1 113 ? -10.582 -2.969 7.575 1.00 91.56 113 ALA A CA 1
ATOM 909 C C . ALA A 1 113 ? -10.742 -3.629 6.195 1.00 91.56 113 ALA A C 1
ATOM 911 O O . ALA A 1 113 ? -9.759 -4.047 5.582 1.00 91.56 113 ALA A O 1
ATOM 912 N N . SER A 1 114 ? -11.973 -3.684 5.672 1.00 93.69 114 SER A N 1
ATOM 913 C CA . SER A 1 114 ? -12.222 -4.192 4.319 1.00 93.69 114 SER A CA 1
ATOM 914 C C . SER A 1 114 ? -11.559 -3.320 3.252 1.00 93.69 114 SER A C 1
ATOM 916 O O . SER A 1 114 ? -11.014 -3.847 2.284 1.00 93.69 114 SER A O 1
ATOM 918 N N . LYS A 1 115 ? -11.598 -1.994 3.421 1.00 95.44 115 LYS A N 1
ATOM 919 C CA . LYS A 1 115 ? -11.009 -1.047 2.473 1.00 95.44 115 LYS A CA 1
ATOM 920 C C . LYS A 1 115 ? -9.482 -1.123 2.461 1.00 95.44 115 LYS A C 1
ATOM 922 O O . LYS A 1 115 ? -8.906 -1.171 1.381 1.00 95.44 115 LYS A O 1
ATOM 927 N N . VAL A 1 116 ? -8.840 -1.194 3.630 1.00 94.12 116 VAL A N 1
ATOM 928 C CA . VAL A 1 116 ? -7.386 -1.401 3.748 1.00 94.12 116 VAL A CA 1
ATOM 929 C C . VAL A 1 116 ? -6.976 -2.681 3.025 1.00 94.12 116 VAL A C 1
ATOM 931 O O . VAL A 1 116 ? -6.071 -2.643 2.199 1.00 94.12 116 VAL A O 1
ATOM 934 N N . ARG A 1 117 ? -7.682 -3.798 3.262 1.00 93.25 117 ARG A N 1
ATOM 935 C CA . ARG A 1 117 ? -7.387 -5.072 2.588 1.00 93.25 117 ARG A CA 1
ATOM 936 C C . ARG A 1 117 ? -7.461 -4.946 1.065 1.00 93.25 117 ARG A C 1
ATOM 938 O O . ARG A 1 117 ? -6.530 -5.366 0.386 1.00 93.25 117 ARG A O 1
ATOM 945 N N . ALA A 1 118 ? -8.539 -4.356 0.547 1.00 95.19 118 ALA A N 1
ATOM 946 C CA . ALA A 1 118 ? -8.724 -4.181 -0.892 1.00 95.19 118 ALA A CA 1
ATOM 947 C C . ALA A 1 118 ? -7.620 -3.308 -1.513 1.00 95.19 118 ALA A C 1
ATOM 949 O O . ALA A 1 118 ? -7.026 -3.689 -2.517 1.00 95.19 118 ALA A O 1
ATOM 950 N N . LEU A 1 119 ? -7.297 -2.172 -0.886 1.00 94.94 119 LEU A N 1
ATOM 951 C CA . LEU A 1 119 ? -6.261 -1.266 -1.384 1.00 94.94 119 LEU A CA 1
ATOM 952 C C . LEU A 1 119 ? -4.855 -1.878 -1.313 1.00 94.94 119 LEU A C 1
ATOM 954 O O . LEU A 1 119 ? -4.044 -1.650 -2.211 1.00 94.94 119 LEU A O 1
ATOM 958 N N . ALA A 1 120 ? -4.556 -2.649 -0.266 1.00 93.12 120 ALA A N 1
ATOM 959 C CA . ALA A 1 120 ? -3.280 -3.345 -0.132 1.00 93.12 120 ALA A CA 1
ATOM 960 C C . ALA A 1 120 ? -3.106 -4.400 -1.234 1.00 93.12 120 ALA A C 1
ATOM 962 O O . ALA A 1 120 ? -2.044 -4.478 -1.854 1.00 93.12 120 ALA A O 1
ATOM 963 N N . GLU A 1 121 ? -4.158 -5.170 -1.520 1.00 95.94 121 GLU A N 1
ATOM 964 C CA . GLU A 1 121 ? -4.158 -6.156 -2.600 1.00 95.94 121 GLU A CA 1
ATOM 965 C C . GLU A 1 121 ? -3.997 -5.491 -3.974 1.00 95.94 121 GLU A C 1
ATOM 967 O O . GLU A 1 121 ? -3.139 -5.894 -4.763 1.00 95.94 121 GLU A O 1
ATOM 972 N N . GLU A 1 122 ? -4.753 -4.425 -4.243 1.00 96.44 122 GLU A N 1
ATOM 973 C CA . GLU A 1 122 ? -4.663 -3.675 -5.497 1.00 96.44 122 GLU A CA 1
ATOM 974 C C . GLU A 1 122 ? -3.265 -3.063 -5.698 1.00 96.44 122 GLU A C 1
ATOM 976 O O . GLU A 1 122 ? -2.665 -3.189 -6.771 1.00 96.44 122 GLU A O 1
ATOM 981 N N . SER A 1 123 ? -2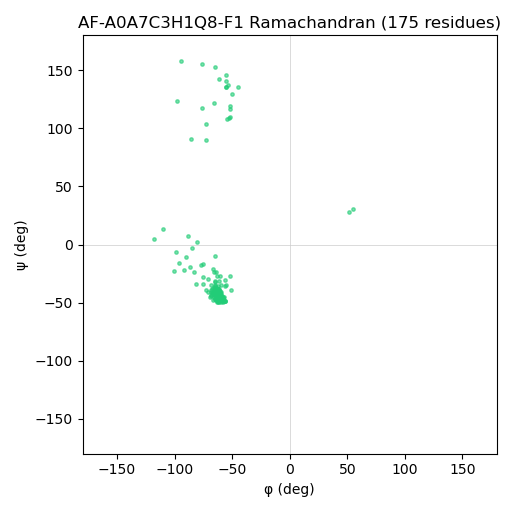.697 -2.477 -4.639 1.00 94.94 123 SER A N 1
ATOM 982 C CA . SER A 1 123 ? -1.341 -1.917 -4.649 1.00 94.94 123 SER A CA 1
ATOM 983 C C . SER A 1 123 ? -0.287 -2.994 -4.919 1.00 94.94 123 SER A C 1
ATOM 985 O O . SER A 1 123 ? 0.620 -2.782 -5.725 1.00 94.94 123 SER A O 1
ATOM 987 N N . ALA A 1 124 ? -0.412 -4.174 -4.304 1.00 94.12 124 ALA A N 1
ATOM 988 C CA . ALA A 1 124 ? 0.507 -5.287 -4.529 1.00 94.12 124 ALA A CA 1
ATOM 989 C C . ALA A 1 124 ? 0.456 -5.787 -5.982 1.00 94.12 124 ALA A C 1
ATOM 991 O O . ALA A 1 124 ? 1.501 -5.975 -6.613 1.00 94.12 124 ALA A O 1
ATOM 992 N N . GLN A 1 125 ? -0.747 -5.947 -6.543 1.00 95.75 125 GLN A N 1
ATOM 993 C CA . GLN A 1 125 ? -0.928 -6.355 -7.937 1.00 95.75 125 GLN A CA 1
ATOM 994 C C . GLN A 1 125 ? -0.346 -5.325 -8.912 1.00 95.75 125 GLN A C 1
ATOM 996 O O . GLN A 1 125 ? 0.338 -5.692 -9.873 1.00 95.75 125 GLN A O 1
ATOM 1001 N N . LEU A 1 126 ? -0.592 -4.034 -8.678 1.00 93.62 126 LEU A N 1
ATOM 1002 C CA . LEU A 1 126 ? -0.087 -2.970 -9.540 1.00 93.62 126 LEU A CA 1
ATOM 1003 C C . LEU A 1 126 ? 1.441 -2.858 -9.466 1.00 93.62 126 LEU A C 1
ATOM 1005 O O . LEU A 1 126 ? 2.096 -2.760 -10.503 1.00 93.62 126 LEU A O 1
ATOM 1009 N N . ASN A 1 127 ? 2.019 -2.968 -8.270 1.00 92.88 127 ASN A N 1
ATOM 1010 C CA . ASN A 1 127 ? 3.467 -2.988 -8.091 1.00 92.88 127 ASN A CA 1
ATOM 1011 C C . ASN A 1 127 ? 4.122 -4.180 -8.812 1.00 92.88 127 ASN A C 1
ATOM 1013 O O . ASN A 1 127 ? 5.121 -4.013 -9.511 1.00 92.88 127 ASN A O 1
ATOM 1017 N N . ALA A 1 128 ? 3.528 -5.376 -8.723 1.00 94.50 128 ALA A N 1
ATOM 1018 C CA . ALA A 1 128 ? 4.016 -6.552 -9.445 1.00 94.50 128 ALA A CA 1
ATOM 1019 C C . ALA A 1 128 ? 4.005 -6.339 -10.971 1.00 94.50 128 ALA A C 1
ATOM 1021 O O . ALA A 1 128 ? 4.974 -6.672 -11.657 1.00 94.50 128 ALA A O 1
ATOM 1022 N N . ARG A 1 129 ? 2.943 -5.721 -11.507 1.00 93.19 129 ARG A N 1
ATOM 1023 C CA . ARG A 1 129 ? 2.854 -5.360 -12.933 1.00 93.19 129 ARG A CA 1
ATOM 1024 C C . ARG A 1 129 ? 3.916 -4.335 -13.334 1.00 93.19 129 ARG A C 1
ATOM 1026 O O . ARG A 1 129 ? 4.560 -4.511 -14.366 1.00 93.19 129 ARG A O 1
ATOM 1033 N N . ASN A 1 130 ? 4.130 -3.300 -12.523 1.00 91.94 130 ASN A N 1
ATOM 1034 C CA . ASN A 1 130 ? 5.148 -2.277 -12.781 1.00 91.94 130 ASN A CA 1
ATOM 1035 C C . ASN A 1 130 ? 6.561 -2.867 -12.781 1.00 91.94 130 ASN A C 1
ATOM 1037 O O . ASN A 1 130 ? 7.357 -2.565 -13.669 1.00 91.94 130 ASN A O 1
ATOM 1041 N N . ARG A 1 131 ? 6.858 -3.759 -11.832 1.00 91.88 131 ARG A N 1
ATOM 1042 C CA . ARG A 1 131 ? 8.127 -4.489 -11.796 1.00 91.88 131 ARG A CA 1
ATOM 1043 C C . ARG A 1 131 ? 8.334 -5.309 -13.067 1.00 91.88 131 ARG A C 1
ATOM 1045 O O . ARG A 1 131 ? 9.396 -5.221 -13.676 1.00 91.88 131 ARG A O 1
ATOM 1052 N N . ARG A 1 132 ? 7.308 -6.041 -13.510 1.00 93.00 132 ARG A N 1
ATOM 1053 C CA . ARG A 1 132 ? 7.396 -6.826 -14.746 1.00 93.00 132 ARG A CA 1
ATOM 1054 C C . ARG A 1 132 ? 7.639 -5.949 -15.976 1.00 93.00 132 ARG A C 1
ATOM 1056 O O . ARG A 1 132 ? 8.404 -6.330 -16.855 1.00 93.00 132 ARG A O 1
ATOM 1063 N N . LEU A 1 133 ? 7.018 -4.771 -16.034 1.00 90.69 133 LEU A N 1
ATOM 1064 C CA . LEU A 1 133 ? 7.239 -3.806 -17.114 1.00 90.69 133 LEU A CA 1
ATOM 1065 C C . LEU A 1 133 ? 8.697 -3.321 -17.160 1.00 90.69 133 LEU A C 1
ATOM 1067 O O . LEU A 1 133 ? 9.283 -3.243 -18.237 1.00 90.69 133 LEU A O 1
ATOM 1071 N N . LEU A 1 134 ? 9.289 -3.027 -16.001 1.00 89.38 134 LEU A N 1
ATOM 1072 C CA . LEU A 1 134 ? 10.694 -2.626 -15.899 1.00 89.38 134 LEU A CA 1
ATOM 1073 C C . LEU A 1 134 ? 11.650 -3.739 -16.341 1.00 89.38 134 LEU A C 1
ATOM 1075 O O . LEU A 1 134 ? 12.599 -3.462 -17.071 1.00 89.38 134 LEU A O 1
ATOM 1079 N N . GLU A 1 135 ? 11.384 -4.983 -15.936 1.00 90.50 135 GLU A N 1
ATOM 1080 C CA . GLU A 1 135 ? 12.160 -6.156 -16.361 1.00 90.50 135 GLU A CA 1
ATOM 1081 C C . GLU A 1 135 ? 12.157 -6.292 -17.892 1.00 90.50 135 GLU A C 1
ATOM 1083 O O . GLU A 1 135 ? 13.221 -6.357 -18.504 1.00 90.50 135 GLU A O 1
ATOM 1088 N N . LEU A 1 136 ? 10.977 -6.218 -18.520 1.00 88.56 136 LEU A N 1
ATOM 1089 C CA . LEU A 1 136 ? 10.835 -6.293 -19.979 1.00 88.56 136 LEU A 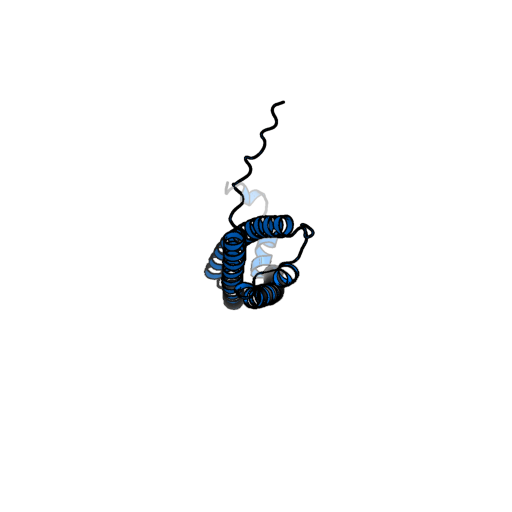CA 1
ATOM 1090 C C . LEU A 1 136 ? 11.575 -5.158 -20.703 1.00 88.56 136 LEU A C 1
ATOM 1092 O O . LEU A 1 136 ? 12.224 -5.386 -21.723 1.00 88.56 136 LEU A O 1
ATOM 1096 N N . LEU A 1 137 ? 11.514 -3.928 -20.183 1.00 85.00 137 LEU A N 1
ATOM 1097 C CA . LEU A 1 137 ? 12.267 -2.808 -20.754 1.00 85.00 137 LEU A CA 1
ATOM 1098 C C . LEU A 1 137 ? 13.782 -3.011 -20.635 1.00 85.00 137 LEU A C 1
ATOM 1100 O O . LEU A 1 137 ? 14.520 -2.617 -21.539 1.00 85.00 137 LEU A O 1
ATOM 1104 N N . GLY A 1 138 ? 14.247 -3.629 -19.547 1.00 84.38 138 GLY A N 1
ATOM 1105 C CA . GLY A 1 138 ? 15.643 -4.025 -19.377 1.00 84.38 138 GLY A CA 1
ATOM 1106 C C . GLY A 1 138 ? 16.079 -5.060 -20.415 1.00 84.38 138 GLY A C 1
ATOM 1107 O O . GLY A 1 138 ? 17.092 -4.862 -21.084 1.00 84.38 138 GLY A O 1
ATOM 1108 N N . GLU A 1 139 ? 15.282 -6.115 -20.605 1.00 87.06 139 GLU A N 1
ATOM 1109 C CA . GLU A 1 139 ? 15.528 -7.166 -21.603 1.00 87.06 139 GLU A CA 1
ATOM 1110 C C . GLU A 1 139 ? 15.617 -6.590 -23.028 1.00 87.06 139 GLU A C 1
ATOM 1112 O O . GLU A 1 139 ? 16.565 -6.883 -23.762 1.00 87.06 139 GLU A O 1
ATOM 1117 N N . ILE A 1 140 ? 14.686 -5.705 -23.403 1.00 84.56 140 ILE A N 1
ATOM 1118 C CA . ILE A 1 140 ? 14.684 -5.051 -24.721 1.00 84.56 140 ILE A CA 1
ATOM 1119 C C . ILE A 1 140 ? 15.936 -4.189 -24.910 1.00 84.56 140 ILE A C 1
ATOM 1121 O O . ILE A 1 140 ? 16.577 -4.272 -25.958 1.00 84.56 140 ILE A O 1
ATOM 1125 N N . ARG A 1 141 ? 16.317 -3.382 -23.910 1.00 80.31 141 ARG A N 1
ATOM 1126 C CA . ARG A 1 141 ? 17.520 -2.535 -23.996 1.00 80.31 141 ARG A CA 1
ATOM 1127 C C . ARG A 1 141 ? 18.791 -3.362 -24.150 1.00 80.31 141 ARG A C 1
ATOM 1129 O O . ARG A 1 141 ? 19.633 -3.011 -24.971 1.00 80.31 141 ARG A O 1
ATOM 1136 N N . MET A 1 142 ? 18.916 -4.460 -23.404 1.00 79.00 142 MET A N 1
ATOM 1137 C CA . MET A 1 142 ? 20.052 -5.376 -23.534 1.00 79.00 142 MET A CA 1
ATOM 1138 C C . MET A 1 142 ? 20.106 -5.997 -24.931 1.00 79.00 142 MET A C 1
ATOM 1140 O O . MET A 1 142 ? 21.153 -5.968 -25.571 1.00 79.00 142 MET A O 1
ATOM 1144 N N . SER A 1 143 ? 18.968 -6.461 -25.455 1.00 80.00 143 SER A N 1
ATOM 1145 C CA . SER A 1 143 ? 18.899 -6.997 -26.817 1.00 80.00 143 SER A CA 1
ATOM 1146 C C . SER A 1 143 ? 19.263 -5.953 -27.879 1.00 80.00 143 SER A C 1
ATOM 1148 O O . SER A 1 143 ? 19.961 -6.284 -28.836 1.00 80.00 143 SER A O 1
ATOM 1150 N N . GLN A 1 144 ? 18.811 -4.704 -27.735 1.00 79.31 144 GLN A N 1
ATOM 1151 C CA . GLN A 1 144 ? 19.163 -3.616 -28.652 1.00 79.31 144 GLN A CA 1
ATOM 1152 C C . GLN A 1 144 ? 20.658 -3.301 -28.596 1.00 79.31 144 GLN A C 1
ATOM 1154 O O . GLN A 1 144 ? 21.292 -3.145 -29.639 1.00 79.31 144 GLN A O 1
ATOM 1159 N N . PHE A 1 145 ? 21.232 -3.259 -27.393 1.00 75.62 145 PHE A N 1
ATOM 1160 C CA . PHE A 1 145 ? 22.662 -3.058 -27.205 1.00 75.62 145 PHE A CA 1
ATOM 1161 C C . PHE A 1 145 ? 23.478 -4.180 -27.858 1.00 75.62 145 PHE A C 1
ATOM 1163 O O . PHE A 1 145 ? 24.418 -3.898 -28.596 1.00 75.62 145 PHE A O 1
ATOM 1170 N N . ASP A 1 146 ? 23.080 -5.441 -27.678 1.00 75.25 146 ASP A N 1
ATOM 1171 C CA . ASP A 1 146 ? 23.745 -6.586 -28.307 1.00 75.25 146 ASP A CA 1
ATOM 1172 C C . ASP A 1 146 ? 23.706 -6.510 -29.837 1.00 75.25 146 ASP A C 1
ATOM 1174 O O . ASP A 1 146 ? 24.715 -6.776 -30.495 1.00 75.25 146 ASP A O 1
ATOM 1178 N N . VAL A 1 147 ? 22.566 -6.114 -30.416 1.00 77.00 147 VAL A N 1
ATOM 1179 C CA . VAL A 1 147 ? 22.440 -5.887 -31.865 1.00 77.00 147 VAL A CA 1
ATOM 1180 C C . VAL A 1 147 ? 23.372 -4.765 -32.319 1.00 77.00 147 VAL A C 1
ATOM 1182 O O . VAL A 1 147 ? 24.092 -4.948 -33.299 1.00 77.00 147 VAL A O 1
ATOM 1185 N N . MET A 1 148 ? 23.424 -3.641 -31.599 1.00 73.88 148 MET A N 1
ATOM 1186 C CA . MET A 1 148 ? 24.330 -2.530 -31.917 1.00 73.88 148 MET A CA 1
ATOM 1187 C C . MET A 1 148 ? 25.806 -2.939 -31.828 1.00 73.88 148 MET A C 1
ATOM 1189 O O . MET A 1 148 ? 26.591 -2.595 -32.709 1.00 73.88 148 MET A O 1
ATOM 1193 N N . VAL A 1 149 ? 26.195 -3.704 -30.805 1.00 75.12 149 VAL A N 1
ATOM 1194 C CA . VAL A 1 149 ? 27.569 -4.206 -30.643 1.00 75.12 149 VAL A CA 1
ATOM 1195 C C . VAL A 1 149 ? 27.935 -5.182 -31.759 1.00 75.12 149 VAL A C 1
ATOM 1197 O O . VAL A 1 149 ? 29.047 -5.116 -32.283 1.00 75.12 149 VAL A O 1
ATOM 1200 N N . ARG A 1 150 ? 27.027 -6.090 -32.143 1.00 71.44 150 ARG A N 1
ATOM 1201 C CA . ARG A 1 150 ? 27.251 -7.005 -33.274 1.00 71.44 150 ARG A CA 1
ATOM 1202 C C . ARG A 1 150 ? 27.385 -6.239 -34.584 1.00 71.44 150 ARG A C 1
ATOM 1204 O O . ARG A 1 150 ? 28.372 -6.441 -35.282 1.00 71.44 150 ARG A O 1
ATOM 1211 N N . ALA A 1 151 ? 26.471 -5.308 -34.856 1.00 71.62 151 ALA A N 1
ATOM 1212 C CA . ALA A 1 151 ? 26.529 -4.455 -36.038 1.00 71.62 151 ALA A CA 1
ATOM 1213 C C . ALA A 1 151 ? 27.847 -3.665 -36.100 1.00 71.62 151 ALA A C 1
ATOM 1215 O O . ALA A 1 151 ? 28.513 -3.676 -37.128 1.00 71.62 151 ALA A O 1
ATOM 1216 N N . GLY A 1 152 ? 28.293 -3.073 -34.987 1.00 69.31 152 GLY A N 1
ATOM 1217 C CA . GLY A 1 152 ? 29.572 -2.357 -34.920 1.00 69.31 152 GLY A CA 1
ATOM 1218 C C . GLY A 1 152 ? 30.807 -3.247 -35.122 1.00 69.31 152 GLY A C 1
ATOM 1219 O O . GLY A 1 152 ? 31.797 -2.796 -35.687 1.00 69.31 152 GLY A O 1
ATOM 1220 N N . LYS A 1 153 ? 30.765 -4.522 -34.710 1.00 62.75 153 LYS A N 1
ATOM 1221 C CA . LYS A 1 153 ? 31.837 -5.505 -34.982 1.00 62.75 153 LYS A CA 1
ATOM 1222 C C . LYS A 1 153 ? 31.835 -6.006 -36.432 1.00 62.75 153 LYS A C 1
ATOM 1224 O O . LYS A 1 153 ? 32.866 -6.440 -36.956 1.00 62.75 153 LYS A O 1
ATOM 1229 N N . GLU A 1 154 ? 30.672 -6.004 -37.069 1.00 61.00 154 GLU A N 1
ATOM 1230 C CA . GLU A 1 154 ? 30.498 -6.420 -38.459 1.00 61.00 154 GLU A CA 1
ATOM 1231 C C . GLU A 1 154 ? 30.745 -5.280 -39.456 1.00 61.00 154 GLU A C 1
ATOM 1233 O O . GLU A 1 154 ? 31.074 -5.559 -40.610 1.00 61.00 154 GLU A O 1
ATOM 1238 N N . ASP A 1 155 ? 30.690 -4.026 -38.999 1.00 59.56 155 ASP A N 1
ATOM 1239 C CA . ASP A 1 155 ? 30.961 -2.834 -39.796 1.00 59.56 155 ASP A CA 1
ATOM 1240 C C . ASP A 1 155 ? 32.447 -2.762 -40.242 1.00 59.56 155 ASP A C 1
ATOM 1242 O O . ASP A 1 155 ? 33.366 -2.744 -39.407 1.00 59.56 155 ASP A O 1
ATOM 1246 N N . PRO A 1 156 ? 32.721 -2.701 -41.562 1.00 57.75 156 PRO A N 1
ATOM 1247 C CA . PRO A 1 156 ? 34.071 -2.576 -42.113 1.00 57.75 156 PRO A CA 1
ATOM 1248 C C . PRO A 1 156 ? 34.856 -1.366 -41.588 1.00 57.75 156 PRO A C 1
ATOM 1250 O O . PRO A 1 156 ? 36.084 -1.442 -41.485 1.00 57.75 156 PRO A O 1
ATOM 1253 N N . VAL A 1 157 ? 34.171 -0.270 -41.237 1.00 57.31 157 VAL A N 1
ATOM 1254 C CA . VAL A 1 157 ? 34.792 0.968 -40.739 1.00 57.31 157 VAL A CA 1
ATOM 1255 C C . VAL A 1 157 ? 35.516 0.714 -39.415 1.00 57.31 157 VAL A C 1
ATOM 1257 O O . VAL A 1 157 ? 36.649 1.163 -39.240 1.00 57.31 157 VAL A O 1
ATOM 1260 N N . TYR A 1 158 ? 34.930 -0.084 -38.518 1.00 52.88 158 TYR A N 1
ATOM 1261 C CA . TYR A 1 158 ? 35.483 -0.367 -37.188 1.00 52.88 158 TYR A CA 1
ATOM 1262 C C . TYR A 1 158 ? 36.381 -1.614 -37.139 1.00 52.88 158 TYR A C 1
ATOM 1264 O O . TYR A 1 158 ? 37.272 -1.683 -36.290 1.00 52.88 158 TYR A O 1
ATOM 1272 N N . ARG A 1 159 ? 36.259 -2.557 -38.091 1.00 52.16 159 ARG A N 1
ATOM 1273 C CA . ARG A 1 159 ? 37.250 -3.645 -38.278 1.00 52.16 159 ARG A CA 1
ATOM 1274 C C . ARG A 1 159 ? 38.642 -3.122 -38.633 1.00 52.16 159 ARG A C 1
ATOM 1276 O O . ARG A 1 159 ? 39.649 -3.741 -38.281 1.00 52.16 159 ARG A O 1
ATOM 1283 N N . SER A 1 160 ? 38.701 -1.987 -39.330 1.00 51.97 160 SER A N 1
ATOM 1284 C CA . SER A 1 160 ? 39.956 -1.399 -39.800 1.00 51.97 160 SER A CA 1
ATOM 1285 C C . SER A 1 160 ? 40.888 -0.983 -38.657 1.00 51.97 160 SER A C 1
ATOM 1287 O O . SER A 1 160 ? 42.100 -1.041 -38.826 1.00 51.97 160 SER A O 1
ATOM 1289 N N . PHE A 1 161 ? 40.377 -0.650 -37.467 1.00 50.12 161 PHE A N 1
ATOM 1290 C CA . PHE A 1 161 ? 41.221 -0.173 -36.365 1.00 50.12 161 PHE A CA 1
ATOM 1291 C C . PHE A 1 161 ? 42.097 -1.285 -35.762 1.00 50.12 161 PHE A C 1
ATOM 1293 O O . PHE A 1 161 ? 43.284 -1.081 -35.503 1.00 50.12 161 PHE A O 1
ATOM 1300 N N . GLU A 1 162 ? 41.555 -2.495 -3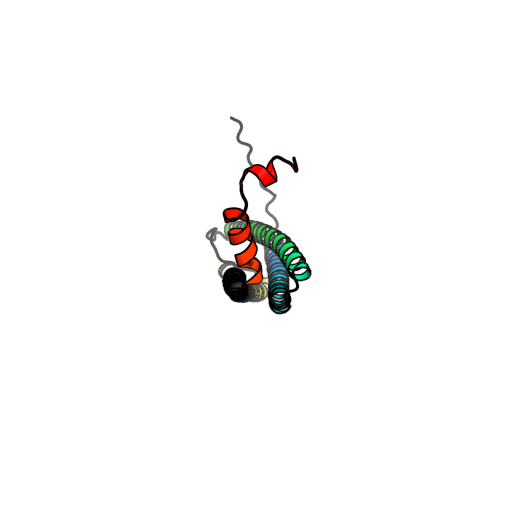5.597 1.00 49.88 162 GLU A N 1
ATOM 1301 C CA . GLU A 1 162 ? 42.330 -3.651 -35.120 1.00 49.88 162 GLU A CA 1
ATOM 1302 C C . GLU A 1 162 ? 43.249 -4.226 -36.205 1.00 49.88 162 GLU A C 1
ATOM 1304 O O . GLU A 1 162 ? 44.365 -4.657 -35.906 1.00 49.88 162 GLU A O 1
ATOM 1309 N N . ALA A 1 163 ? 42.816 -4.189 -37.470 1.00 52.97 163 ALA A N 1
ATOM 1310 C CA . ALA A 1 163 ? 43.636 -4.608 -38.604 1.00 52.97 163 ALA A CA 1
ATOM 1311 C C . ALA A 1 163 ? 44.837 -3.670 -38.816 1.00 52.97 163 ALA A C 1
ATOM 1313 O O . ALA A 1 163 ? 45.957 -4.142 -39.001 1.00 52.97 163 ALA A O 1
ATOM 1314 N N . THR A 1 164 ? 44.636 -2.354 -38.692 1.00 52.38 164 THR A N 1
ATOM 1315 C CA . THR A 1 164 ? 45.708 -1.353 -38.816 1.00 52.38 164 THR A CA 1
ATOM 1316 C C . THR A 1 164 ? 46.693 -1.464 -37.650 1.00 52.38 164 THR A C 1
ATOM 1318 O O . THR A 1 164 ? 47.900 -1.426 -37.864 1.00 52.38 164 THR A O 1
ATOM 1321 N N . ARG A 1 165 ? 46.226 -1.737 -36.422 1.00 49.47 165 ARG A N 1
ATOM 1322 C CA . ARG A 1 165 ? 47.111 -1.956 -35.262 1.00 49.47 165 ARG A CA 1
ATOM 1323 C C . ARG A 1 165 ? 48.001 -3.201 -35.389 1.00 49.47 165 ARG A C 1
ATOM 1325 O O . ARG A 1 165 ? 49.113 -3.189 -34.879 1.00 49.47 165 ARG A O 1
ATOM 1332 N N . ARG A 1 166 ? 47.540 -4.263 -36.061 1.00 51.03 166 ARG A N 1
ATOM 1333 C CA . ARG A 1 166 ? 48.356 -5.467 -36.337 1.00 51.03 166 ARG A CA 1
ATOM 1334 C C . ARG A 1 166 ? 49.256 -5.327 -37.567 1.00 51.03 166 ARG A C 1
ATOM 1336 O O . ARG A 1 166 ? 50.245 -6.043 -37.657 1.00 51.03 166 ARG A O 1
ATOM 1343 N N . ALA A 1 167 ? 48.906 -4.444 -38.501 1.00 53.81 167 ALA A N 1
ATOM 1344 C CA . ALA A 1 167 ? 49.655 -4.213 -39.736 1.00 53.81 167 ALA A CA 1
ATOM 1345 C C . ALA A 1 167 ? 50.739 -3.127 -39.617 1.00 53.81 167 ALA A C 1
ATOM 1347 O O . ALA A 1 167 ? 51.550 -2.986 -40.529 1.00 53.81 167 ALA A O 1
ATOM 1348 N N . THR A 1 168 ? 50.764 -2.360 -38.523 1.00 54.28 168 THR A N 1
ATOM 1349 C CA . THR A 1 168 ? 51.756 -1.295 -38.325 1.00 54.28 168 THR A CA 1
ATOM 1350 C C . THR A 1 168 ? 52.904 -1.801 -37.453 1.00 54.28 168 THR A C 1
ATOM 1352 O O . THR A 1 168 ? 52.677 -2.272 -36.340 1.00 54.28 168 THR A O 1
ATOM 1355 N N . ASP A 1 169 ? 54.123 -1.705 -37.981 1.00 55.81 169 ASP A N 1
ATOM 1356 C CA . ASP A 1 169 ? 55.390 -2.052 -37.330 1.00 55.81 169 ASP A CA 1
ATOM 1357 C C . ASP A 1 169 ? 55.502 -1.388 -35.934 1.00 55.81 169 ASP A C 1
ATOM 1359 O O . ASP A 1 169 ? 55.270 -0.175 -35.832 1.00 55.81 169 ASP A O 1
ATOM 1363 N N . PRO A 1 170 ? 55.835 -2.128 -34.852 1.00 57.59 170 PRO A N 1
ATOM 1364 C CA . PRO A 1 170 ? 55.961 -1.576 -33.497 1.00 57.59 170 PRO A CA 1
ATOM 1365 C C . PRO A 1 170 ? 56.872 -0.344 -33.392 1.00 57.59 170 PRO A C 1
ATOM 1367 O O . PRO A 1 170 ? 56.650 0.504 -32.531 1.00 57.59 170 PRO A O 1
ATOM 1370 N N . ALA A 1 171 ? 57.847 -0.206 -34.296 1.00 56.38 171 ALA A N 1
ATOM 1371 C CA . ALA A 1 171 ? 58.794 0.907 -34.320 1.00 56.38 171 ALA A CA 1
ATOM 1372 C C . ALA A 1 171 ? 58.156 2.281 -34.622 1.00 56.38 171 ALA A C 1
ATOM 1374 O O . ALA A 1 171 ? 58.701 3.311 -34.232 1.00 56.38 171 ALA A O 1
ATOM 1375 N N . LEU A 1 172 ? 56.993 2.331 -35.286 1.00 53.50 172 LEU A N 1
ATOM 1376 C CA . LEU A 1 172 ? 56.334 3.601 -35.631 1.00 53.50 172 LEU A CA 1
ATOM 1377 C C . LEU A 1 172 ? 55.639 4.276 -34.438 1.00 53.50 172 LEU A C 1
ATOM 1379 O O . LEU A 1 172 ? 55.357 5.471 -34.499 1.00 53.50 172 LEU A O 1
ATOM 1383 N N . TRP A 1 173 ? 55.388 3.542 -33.351 1.00 52.75 173 TRP A N 1
ATOM 1384 C CA . TRP A 1 173 ? 54.686 4.061 -32.172 1.00 52.75 173 TRP A CA 1
ATOM 1385 C C . TRP A 1 173 ? 55.620 4.541 -31.054 1.00 52.75 173 TRP A C 1
ATOM 1387 O O . TRP A 1 173 ? 55.181 5.313 -30.207 1.00 52.75 173 TRP A O 1
ATOM 1397 N N . GLU A 1 174 ? 56.904 4.170 -31.079 1.00 51.28 174 GLU A N 1
ATOM 1398 C CA . GLU A 1 174 ? 57.916 4.733 -30.167 1.00 51.28 174 GLU A CA 1
ATOM 1399 C C . GLU A 1 174 ? 58.375 6.143 -30.576 1.00 51.28 174 GLU A C 1
ATOM 1401 O O . GLU A 1 174 ? 58.900 6.874 -29.747 1.00 51.28 174 GLU A O 1
ATOM 1406 N N . ALA A 1 175 ? 58.132 6.571 -31.820 1.00 48.03 175 ALA A N 1
ATOM 1407 C CA . ALA A 1 175 ? 58.481 7.916 -32.293 1.00 48.03 175 ALA A CA 1
ATOM 1408 C C . ALA A 1 175 ? 57.422 8.996 -31.973 1.00 48.03 175 ALA A C 1
ATOM 1410 O O . ALA A 1 175 ? 57.618 10.163 -32.309 1.00 48.03 175 ALA A O 1
ATOM 1411 N N . VAL A 1 176 ? 56.289 8.613 -31.371 1.00 51.78 176 VAL A N 1
ATOM 1412 C CA . VAL A 1 176 ? 55.159 9.514 -31.055 1.00 51.78 176 VAL A CA 1
ATOM 1413 C C . VAL A 1 176 ? 54.892 9.595 -29.536 1.00 51.78 176 VAL A C 1
ATOM 1415 O O . VAL A 1 176 ? 53.942 10.254 -29.116 1.00 51.78 176 VAL A O 1
ATOM 1418 N N . ALA A 1 177 ? 55.727 8.958 -28.707 1.00 43.34 177 ALA A N 1
ATOM 1419 C CA . ALA A 1 177 ? 55.751 9.133 -27.249 1.00 43.34 177 ALA A CA 1
ATOM 1420 C C . ALA A 1 177 ? 56.778 10.202 -26.849 1.00 43.34 177 ALA A C 1
ATOM 1422 O O . ALA A 1 177 ? 56.467 10.986 -25.924 1.00 43.34 177 ALA A O 1
#

Radius of gyration: 29.65 Å; Cα contacts (8 Å, |Δi|>4): 107; chains: 1; bounding box: 81×25×78 Å

Sequence (177 aa):
MKTTRKASQPDLPPELAWLRLTGLLRREVQLFEKLLRLLLHQREAVVLANVSAYQTVVLEQIHLLQELDQVQSELVEERTRVARAHELPEDVTVTALAVVAPEEFQGELKRLASKVRALAEESAQLNARNRRLLELLGEIRMSQFDVMVRAGKEDPVYRSFEATRRATDPALWEAVA